Protein AF-A0A5E4NKH9-F1 (afdb_monomer_lite)

Foldseek 3Di:
DDPVQVAAFKFFFKKKKWKAWADKDFDFPPDDPDCWDRDPDFFWKKKWFKLLLQQALKDKWFFDADDPQFRPDGPDIGNPVLVLVVVVQCLQQWDDDQDPVGGDPDDPTHDNCVVVVHDDDRRIDIDHDWDDPDDPPDDPQDDPPPIDTDPSPVRMDMGGSVVRHRHTPDMDMDGAPTQGLYHHFAADDDDDFPDDPDDDGDDDDDDPDDDDFDWDWDADPRVRDTDTDRDDPDWDFRDPVVVCQQPPDNSSVVAFRYPVLFKDFFPDDPDDDNDGRMDIDIDMDFTARDGPPDDDPDGPHTTDIDITMDMDMDIDMDGDQADPDDPDPGGHHHNRGTMIGDPPSGNVVSVVVSVCSSVNVPVVVPDPDDDD

Secondary structure (DSSP, 8-state):
--SGGGSTT-EEEEEEEEEEEPPPEE------SS----------EEEEEESHHHHSSEEEEEEE---TTSTTS-SEEE--HHHHHHHHHHHHH-SSPPBTTB----TT----HHHHT------EEEEE---S-S-TTS-TTS-TTS-----GGGT-EEEEGGGGBTSEEEEEEEEEEEEE-SPPPPEE--S---S-TTS-----PPPSSPP-PPEEEEEETTTTEEEEEE-----EE--HHHHHHHS-TTGGGGS-S--TTTEEESS-------PPPPPEEEEE--EEPP-SS---SS---EE-EE--EEEEEEEEEE----B--SS-SS-BEEGGGSEEE-TT--HHHHHHHHHHTTT-GGGGGS------

Radius of gyration: 25.65 Å; chains: 1; bounding box: 59×58×82 Å

pLDDT: mean 73.42, std 15.86, range [26.22, 95.56]

Organism: NCBI:txid506608

Structure (mmCIF, N/CA/C/O backbone):
data_AF-A0A5E4NKH9-F1
#
_entry.id   AF-A0A5E4NKH9-F1
#
loop_
_atom_site.group_PDB
_atom_site.id
_atom_site.type_symbol
_atom_site.label_atom_id
_atom_site.label_alt_id
_atom_site.label_comp_id
_atom_site.label_asym_id
_atom_site.label_entity_id
_atom_site.label_seq_id
_atom_site.pdbx_PDB_ins_code
_atom_site.Cartn_x
_atom_site.Cartn_y
_atom_site.Cartn_z
_atom_site.occupancy
_atom_site.B_iso_or_equiv
_atom_site.auth_seq_id
_atom_site.auth_comp_id
_atom_site.auth_asym_id
_atom_site.auth_atom_id
_atom_site.pdbx_PDB_model_num
ATOM 1 N N . MET A 1 1 ? 19.192 -7.700 5.869 1.00 46.75 1 MET A N 1
ATOM 2 C CA . MET A 1 1 ? 19.844 -7.676 4.538 1.00 46.75 1 MET A CA 1
ATOM 3 C C . MET A 1 1 ? 18.786 -8.008 3.490 1.00 46.75 1 MET A C 1
ATOM 5 O O . MET A 1 1 ? 18.160 -9.052 3.603 1.00 46.75 1 MET A O 1
ATOM 9 N N . ASN A 1 2 ? 18.522 -7.108 2.539 1.00 66.00 2 ASN A N 1
ATOM 10 C CA . ASN A 1 2 ? 17.501 -7.283 1.498 1.00 66.00 2 ASN A CA 1
ATOM 11 C C . ASN A 1 2 ? 17.991 -8.269 0.422 1.00 66.00 2 ASN A C 1
ATOM 13 O O . ASN A 1 2 ? 18.781 -7.888 -0.442 1.00 66.00 2 ASN A O 1
ATOM 17 N N . ILE A 1 3 ? 17.527 -9.522 0.459 1.00 72.38 3 ILE A N 1
ATOM 18 C CA . ILE A 1 3 ? 17.915 -10.536 -0.536 1.00 72.38 3 ILE A CA 1
ATOM 19 C C . ILE A 1 3 ? 17.384 -10.217 -1.942 1.00 72.38 3 ILE A C 1
ATOM 21 O O . ILE A 1 3 ? 18.054 -10.497 -2.931 1.00 72.38 3 ILE A O 1
ATOM 25 N N . ILE A 1 4 ? 16.226 -9.557 -2.044 1.00 76.69 4 ILE A N 1
ATOM 26 C CA . ILE A 1 4 ? 15.584 -9.203 -3.319 1.00 76.69 4 ILE A CA 1
ATOM 27 C C . ILE A 1 4 ? 16.441 -8.203 -4.106 1.00 76.69 4 ILE A C 1
ATOM 29 O O . ILE A 1 4 ? 16.544 -8.308 -5.323 1.00 76.69 4 ILE A O 1
ATOM 33 N N . LYS A 1 5 ? 17.134 -7.281 -3.430 1.00 74.06 5 LYS A N 1
ATOM 34 C CA . LYS A 1 5 ? 18.061 -6.325 -4.060 1.00 74.06 5 LYS A CA 1
ATOM 35 C C . LYS A 1 5 ? 19.277 -6.994 -4.706 1.00 74.06 5 LYS A C 1
ATOM 37 O O . LYS A 1 5 ? 19.887 -6.406 -5.597 1.00 74.06 5 LYS A O 1
ATOM 42 N N . LEU A 1 6 ? 19.635 -8.201 -4.268 1.00 80.69 6 LEU A N 1
ATOM 43 C CA . LEU A 1 6 ? 20.750 -8.963 -4.836 1.00 80.69 6 LEU A CA 1
ATOM 44 C C . LEU A 1 6 ? 20.365 -9.663 -6.144 1.00 80.69 6 LEU A C 1
ATOM 46 O O . LEU A 1 6 ? 21.239 -9.981 -6.948 1.00 80.69 6 LEU A O 1
ATOM 50 N N . ILE A 1 7 ? 19.070 -9.893 -6.365 1.00 86.62 7 ILE A N 1
ATOM 51 C CA . ILE A 1 7 ? 18.546 -10.572 -7.548 1.00 86.62 7 ILE A CA 1
ATOM 52 C C . ILE A 1 7 ? 18.080 -9.500 -8.530 1.00 86.62 7 ILE A C 1
ATOM 54 O O . ILE A 1 7 ? 17.219 -8.689 -8.203 1.00 86.62 7 ILE A O 1
ATOM 58 N N . ARG A 1 8 ? 18.640 -9.460 -9.742 1.00 87.44 8 ARG A N 1
ATOM 59 C CA . ARG A 1 8 ? 18.190 -8.524 -10.788 1.00 87.44 8 ARG A CA 1
ATOM 60 C C . ARG A 1 8 ? 16.903 -9.014 -11.452 1.00 87.44 8 ARG A C 1
ATOM 62 O O . ARG A 1 8 ? 16.700 -10.213 -11.604 1.00 87.44 8 ARG A O 1
ATOM 69 N N . GLY A 1 9 ? 16.068 -8.071 -11.882 1.00 87.50 9 GLY A N 1
ATOM 70 C CA . GLY A 1 9 ? 14.860 -8.355 -12.657 1.00 87.50 9 GLY A CA 1
ATOM 71 C C . GLY A 1 9 ? 13.724 -9.015 -11.879 1.00 87.50 9 GLY A C 1
ATOM 72 O O . GLY A 1 9 ? 12.888 -9.661 -12.501 1.00 87.50 9 GLY A O 1
ATOM 73 N N . VAL A 1 10 ? 13.668 -8.852 -10.554 1.00 90.88 10 VAL A N 1
ATOM 74 C CA . VAL A 1 10 ? 12.543 -9.342 -9.748 1.00 90.88 10 VAL A CA 1
ATOM 75 C C . VAL A 1 10 ? 11.318 -8.474 -10.014 1.00 90.88 10 VAL A C 1
ATOM 77 O O . VAL A 1 10 ? 11.377 -7.242 -9.919 1.00 90.88 10 VAL A O 1
ATOM 80 N N . ARG A 1 11 ? 10.198 -9.120 -10.336 1.00 89.44 11 ARG A N 1
ATOM 81 C CA . ARG A 1 11 ? 8.929 -8.481 -10.694 1.00 89.44 11 ARG A CA 1
ATOM 82 C C . ARG A 1 11 ? 7.783 -9.100 -9.909 1.00 89.44 11 ARG A C 1
ATOM 84 O O . ARG A 1 11 ? 7.672 -10.320 -9.849 1.00 89.44 11 ARG A O 1
ATOM 91 N N . VAL A 1 12 ? 6.919 -8.266 -9.345 1.00 90.75 12 VAL A N 1
ATOM 92 C CA . VAL A 1 12 ? 5.630 -8.676 -8.785 1.00 90.75 12 VAL A CA 1
ATOM 93 C C . VAL A 1 12 ? 4.673 -8.965 -9.931 1.00 90.75 12 VAL A C 1
ATOM 95 O O . VAL A 1 12 ? 4.481 -8.117 -10.799 1.00 90.75 12 VAL A O 1
ATOM 98 N N . ILE A 1 13 ? 4.071 -10.150 -9.914 1.00 91.00 13 ILE A N 1
ATOM 99 C CA . ILE A 1 13 ? 2.974 -10.526 -10.810 1.00 91.00 13 ILE A CA 1
ATOM 100 C C . ILE A 1 13 ? 1.650 -10.128 -10.158 1.00 91.00 13 ILE A C 1
ATOM 102 O O . ILE A 1 13 ? 0.854 -9.395 -10.739 1.00 91.00 13 ILE A O 1
ATOM 106 N N . SER A 1 14 ? 1.443 -10.564 -8.915 1.00 91.50 14 SER A N 1
ATOM 107 C CA . SER A 1 14 ? 0.203 -10.319 -8.183 1.00 91.50 14 SER A CA 1
ATOM 108 C C . SER A 1 14 ? 0.436 -10.189 -6.684 1.00 91.50 14 SER A C 1
ATOM 110 O O . SER A 1 14 ? 1.306 -10.858 -6.120 1.00 91.50 14 SER A O 1
ATOM 112 N N . VAL A 1 15 ? -0.400 -9.385 -6.036 1.00 91.62 15 VAL A N 1
ATOM 113 C CA . VAL A 1 15 ? -0.491 -9.247 -4.582 1.00 91.62 15 VAL A CA 1
ATOM 114 C C . VAL A 1 15 ? -1.914 -9.560 -4.153 1.00 91.62 15 VAL A C 1
ATOM 116 O O . VAL A 1 15 ? -2.864 -9.065 -4.759 1.00 91.62 15 VAL A O 1
ATOM 119 N N . LYS A 1 16 ? -2.060 -10.345 -3.088 1.00 94.62 16 LYS A N 1
ATOM 120 C CA . LYS A 1 16 ? -3.336 -10.615 -2.433 1.00 94.62 16 LYS A CA 1
ATOM 121 C C . LYS A 1 16 ? -3.238 -10.298 -0.950 1.00 94.62 16 LYS A C 1
ATOM 123 O O . LYS A 1 16 ? -2.213 -10.554 -0.320 1.00 94.62 16 LYS A O 1
ATOM 128 N N . ALA A 1 17 ? -4.305 -9.749 -0.394 1.00 94.25 17 ALA A N 1
ATOM 129 C CA . ALA A 1 17 ? -4.460 -9.549 1.034 1.00 94.25 17 ALA A CA 1
ATOM 130 C C . ALA A 1 17 ? -5.864 -9.969 1.464 1.00 94.25 17 ALA A C 1
ATOM 132 O O . ALA A 1 17 ? -6.845 -9.690 0.782 1.00 94.25 17 ALA A O 1
ATOM 133 N N . LYS A 1 18 ? -5.957 -10.635 2.606 1.00 95.56 18 LYS A N 1
ATOM 134 C CA . LYS A 1 18 ? -7.206 -11.084 3.208 1.00 95.56 18 LYS A CA 1
ATOM 135 C C . LYS A 1 18 ? -7.232 -10.611 4.649 1.00 95.56 18 LYS A C 1
ATOM 137 O O . LYS A 1 18 ? -6.311 -10.908 5.407 1.00 95.56 18 LYS A O 1
ATOM 142 N N . VAL A 1 19 ? -8.269 -9.864 5.011 1.00 94.69 19 VAL A N 1
ATOM 143 C CA . VAL A 1 19 ? -8.406 -9.273 6.345 1.00 94.69 19 VAL A CA 1
ATOM 144 C C . VAL A 1 19 ? -9.576 -9.932 7.061 1.00 94.69 19 VAL A C 1
ATOM 146 O O . VAL A 1 19 ? -10.716 -9.883 6.591 1.00 94.69 19 VAL A O 1
ATOM 149 N N . CYS A 1 20 ? -9.302 -10.515 8.221 1.00 94.75 20 CYS A N 1
ATOM 150 C CA . CYS A 1 20 ? -10.307 -11.049 9.129 1.00 94.75 20 CYS A CA 1
ATOM 151 C C . CYS A 1 20 ? -10.368 -10.195 10.397 1.00 94.75 20 CYS A C 1
ATOM 153 O O . CYS A 1 20 ? -9.340 -9.823 10.966 1.00 94.75 20 CYS A O 1
ATOM 155 N N . MET A 1 21 ? -11.578 -9.888 10.853 1.00 94.12 21 MET A N 1
ATOM 156 C CA . MET A 1 21 ? -11.786 -9.048 12.029 1.00 94.12 21 MET A CA 1
ATOM 157 C C . MET A 1 21 ? -11.928 -9.901 13.284 1.00 94.12 21 MET A C 1
ATOM 159 O O . MET A 1 21 ? -12.682 -10.876 13.315 1.00 94.12 21 MET A O 1
ATOM 163 N N . ARG A 1 22 ? -11.223 -9.526 14.352 1.00 92.44 22 ARG A N 1
ATOM 164 C CA . ARG A 1 22 ? -11.470 -10.053 15.698 1.00 92.44 22 ARG A CA 1
ATOM 165 C C . ARG A 1 22 ? -12.371 -9.103 16.476 1.00 92.44 22 ARG A C 1
ATOM 167 O O . ARG A 1 22 ? -12.694 -8.011 16.025 1.00 92.44 22 ARG A O 1
ATOM 174 N N . ASN A 1 23 ? -12.823 -9.548 17.645 1.00 90.31 23 ASN A N 1
ATOM 175 C CA . ASN A 1 23 ? -13.762 -8.777 18.450 1.00 90.31 23 ASN A CA 1
ATOM 176 C C . ASN A 1 23 ? -13.147 -7.422 18.869 1.00 90.31 23 ASN A C 1
ATOM 178 O O . ASN A 1 23 ? -12.124 -7.429 19.560 1.00 90.31 23 ASN A O 1
ATOM 182 N N . PRO A 1 24 ? -13.760 -6.277 18.515 1.00 89.75 24 PRO A N 1
ATOM 183 C CA . PRO A 1 24 ? -13.316 -4.979 18.995 1.00 89.75 24 PRO A CA 1
ATOM 184 C C . PRO A 1 24 ? -13.610 -4.849 20.492 1.00 89.75 24 PRO A C 1
ATOM 186 O O . PRO A 1 24 ? -14.742 -5.057 20.947 1.00 89.75 24 PRO A O 1
ATOM 189 N N . ARG A 1 25 ? -12.582 -4.497 21.256 1.00 85.19 25 ARG A N 1
ATOM 190 C CA . ARG A 1 25 ? -12.600 -4.303 22.704 1.00 85.19 25 ARG A CA 1
ATOM 191 C C . ARG A 1 25 ? -12.768 -2.821 23.007 1.00 85.19 25 ARG A C 1
ATOM 193 O O . ARG A 1 25 ? -12.117 -1.994 22.382 1.00 85.19 25 ARG A O 1
ATOM 200 N N . THR A 1 26 ? -13.631 -2.500 23.958 1.00 81.19 26 THR A N 1
ATOM 201 C CA . THR A 1 26 ? -13.795 -1.148 24.503 1.00 81.19 26 THR A CA 1
ATOM 202 C C . THR A 1 26 ? -13.263 -1.133 25.925 1.00 81.19 26 THR A C 1
ATOM 204 O O . THR A 1 26 ? -13.554 -2.070 26.677 1.00 81.19 26 THR A O 1
ATOM 207 N N . ALA A 1 27 ? -12.488 -0.117 26.302 1.00 72.75 27 ALA A N 1
ATOM 208 C CA . ALA A 1 27 ? -12.029 -0.014 27.682 1.00 72.75 27 ALA A CA 1
ATOM 209 C C . ALA A 1 27 ? -13.205 0.282 28.617 1.00 72.75 27 ALA A C 1
ATOM 211 O O . ALA A 1 27 ? -14.162 0.976 28.267 1.00 72.75 27 ALA A O 1
ATOM 212 N N . PHE A 1 28 ? -13.119 -0.277 29.819 1.00 67.19 28 PHE A N 1
ATOM 213 C CA . PHE A 1 28 ? -14.079 -0.048 30.882 1.00 67.19 28 PHE A CA 1
ATOM 214 C C . PHE A 1 28 ? -13.442 0.887 31.910 1.00 67.19 28 PHE A C 1
ATOM 216 O O . PHE A 1 28 ? -12.466 0.524 32.563 1.00 67.19 28 PHE A O 1
ATOM 223 N N . GLU A 1 29 ? -13.986 2.093 32.043 1.00 61.75 29 GLU A N 1
ATOM 224 C CA . GLU A 1 29 ? -13.498 3.097 32.989 1.00 61.75 29 GLU A CA 1
ATOM 225 C C . GLU A 1 29 ? -13.843 2.680 34.430 1.00 61.75 29 GLU A C 1
ATOM 227 O O . GLU A 1 29 ? -14.958 2.899 34.901 1.00 61.75 29 GLU A O 1
ATOM 232 N N . THR A 1 30 ? -12.907 2.051 35.151 1.00 56.91 30 THR A N 1
ATOM 233 C CA . THR A 1 30 ? -13.100 1.691 36.573 1.00 56.91 30 THR A CA 1
ATOM 234 C C . THR A 1 30 ? -12.655 2.777 37.548 1.00 56.91 30 THR A C 1
ATOM 236 O O . THR A 1 30 ? -12.915 2.644 38.741 1.00 56.91 30 THR A O 1
ATOM 239 N N . ASN A 1 31 ? -11.941 3.811 37.088 1.00 51.88 31 ASN A N 1
ATOM 240 C CA . ASN A 1 31 ? -11.208 4.727 37.969 1.00 51.88 31 ASN A CA 1
ATOM 241 C C . ASN A 1 31 ? -11.534 6.210 37.742 1.00 51.88 31 ASN A C 1
ATOM 243 O O . ASN A 1 31 ? -10.655 7.068 37.798 1.00 51.88 31 ASN A O 1
ATOM 247 N N . ALA A 1 32 ? -12.805 6.527 37.501 1.00 52.12 32 ALA A N 1
ATOM 248 C CA . ALA A 1 32 ? -13.283 7.894 37.636 1.00 52.12 32 ALA A CA 1
ATOM 249 C C . ALA A 1 32 ? -13.772 8.092 39.081 1.00 52.12 32 ALA A C 1
ATOM 251 O O . ALA A 1 32 ? -14.759 7.496 39.506 1.00 52.12 32 ALA A O 1
ATOM 252 N N . SER A 1 33 ? -13.082 8.941 39.850 1.00 54.31 33 SER A N 1
ATOM 253 C CA . SER A 1 33 ? -13.501 9.378 41.196 1.00 54.31 33 SER A CA 1
ATOM 254 C C . SER A 1 33 ? -14.860 10.101 41.204 1.00 54.31 33 SER A C 1
ATOM 256 O O . SER A 1 33 ? -15.436 10.350 42.261 1.00 54.31 33 SER A O 1
ATOM 258 N N . THR A 1 34 ? -15.396 10.395 40.021 1.00 52.81 34 THR A N 1
ATOM 259 C CA . THR A 1 34 ? -16.768 10.805 39.745 1.00 52.81 34 THR A CA 1
ATOM 260 C C . THR A 1 34 ? -17.398 9.766 38.818 1.00 52.81 34 THR A C 1
ATOM 262 O O . THR A 1 34 ? -16.881 9.489 37.742 1.00 52.81 34 THR A O 1
ATOM 265 N N . SER A 1 35 ? -18.501 9.147 39.239 1.00 47.22 35 SER A N 1
ATOM 266 C CA . SER A 1 35 ? -19.178 8.067 38.515 1.00 47.22 35 SER A CA 1
ATOM 267 C C . SER A 1 35 ? -19.704 8.515 37.141 1.00 47.22 35 SER A C 1
ATOM 269 O O . SER A 1 35 ? -20.872 8.877 37.002 1.00 47.22 35 SER A O 1
ATOM 271 N N . ASN A 1 36 ? -18.865 8.475 36.112 1.00 50.91 36 ASN A N 1
ATOM 272 C CA . ASN A 1 36 ? -19.315 8.510 34.727 1.00 50.91 36 ASN A CA 1
ATOM 273 C C . ASN A 1 36 ? -19.575 7.064 34.293 1.00 50.91 36 ASN A C 1
ATOM 275 O O . ASN A 1 36 ? -18.788 6.171 34.595 1.00 50.91 36 ASN A O 1
ATOM 279 N N . LEU A 1 37 ? -20.737 6.820 33.686 1.00 54.47 37 LEU A N 1
ATOM 280 C CA . LEU A 1 37 ? -21.319 5.488 33.524 1.00 54.47 37 LEU A CA 1
ATOM 281 C C . LEU A 1 37 ? -20.345 4.440 32.958 1.00 54.47 37 LEU A C 1
ATOM 283 O O . LEU A 1 37 ? -19.830 4.560 31.848 1.00 54.47 37 LEU A O 1
ATOM 287 N N . ALA A 1 38 ? -20.243 3.334 33.688 1.00 52.59 38 ALA A N 1
ATOM 288 C CA . ALA A 1 38 ? -19.789 2.039 33.210 1.00 52.59 38 ALA A CA 1
ATOM 289 C C . ALA A 1 38 ? -20.735 1.526 32.107 1.00 52.59 38 ALA A C 1
ATOM 291 O O . ALA A 1 38 ? -21.800 0.982 32.403 1.00 52.59 38 ALA A O 1
ATOM 292 N N . THR A 1 39 ? -20.391 1.707 30.829 1.00 54.56 39 THR A N 1
ATOM 293 C CA . THR A 1 39 ? -21.230 1.215 29.723 1.00 54.56 39 THR A CA 1
ATOM 294 C C . THR A 1 39 ? -20.680 -0.090 29.153 1.00 54.56 39 THR A C 1
ATOM 296 O O . THR A 1 39 ? -19.620 -0.140 28.544 1.00 54.56 39 THR A O 1
ATOM 299 N N . LEU A 1 40 ? -21.412 -1.180 29.408 1.00 61.00 40 LEU A N 1
ATOM 300 C CA . LEU A 1 40 ? -21.041 -2.554 29.039 1.00 61.00 40 LEU A CA 1
ATOM 301 C C . LEU A 1 40 ? -21.378 -2.917 27.584 1.00 61.00 40 LEU A C 1
ATOM 303 O O . LEU A 1 40 ? -20.886 -3.925 27.084 1.00 61.00 40 LEU A O 1
ATOM 307 N N . ASN A 1 41 ? -22.231 -2.139 26.910 1.00 66.62 41 ASN A N 1
ATOM 308 C CA . ASN A 1 41 ? -22.747 -2.499 25.593 1.00 66.62 41 ASN A CA 1
ATOM 309 C C . ASN A 1 41 ? -22.910 -1.262 24.702 1.00 66.62 41 ASN A C 1
ATOM 311 O O . ASN A 1 41 ? -23.912 -0.552 24.776 1.00 66.62 41 ASN A O 1
ATOM 315 N N . GLN A 1 42 ? -21.896 -0.986 23.886 1.00 74.62 42 GLN A N 1
ATOM 316 C CA . GLN A 1 42 ? -21.925 0.071 22.878 1.00 74.62 42 GLN A CA 1
ATOM 317 C C . GLN A 1 42 ? -21.935 -0.553 21.482 1.00 74.62 42 GLN A C 1
ATOM 319 O O . GLN A 1 42 ? -21.245 -1.544 21.226 1.00 74.62 42 GLN A O 1
ATOM 324 N N . ASN A 1 43 ? -22.693 0.058 20.569 1.00 82.88 43 ASN A N 1
ATOM 325 C CA . ASN A 1 43 ? -22.661 -0.317 19.160 1.00 82.88 43 ASN A CA 1
ATOM 326 C C . ASN A 1 43 ? -21.287 0.026 18.583 1.00 82.88 43 ASN A C 1
ATOM 328 O O . ASN A 1 43 ? -20.842 1.173 18.642 1.00 82.88 43 ASN A O 1
ATOM 332 N N . LYS A 1 44 ? -20.633 -0.980 18.009 1.00 88.81 44 LYS A N 1
ATOM 333 C CA . LYS A 1 44 ? -19.313 -0.868 17.390 1.00 88.81 44 LYS A CA 1
ATOM 334 C C . LYS A 1 44 ? -19.490 -1.067 15.896 1.00 88.81 44 LYS A C 1
ATOM 336 O O . LYS A 1 44 ? -20.199 -1.973 15.473 1.00 88.81 44 LYS A O 1
ATOM 341 N N . PHE A 1 45 ? -18.849 -0.228 15.097 1.00 91.81 45 PHE A N 1
ATOM 342 C CA . PHE A 1 45 ? -18.980 -0.295 13.647 1.00 91.81 45 PHE A CA 1
ATOM 343 C C . PHE A 1 45 ? -17.616 -0.459 13.000 1.00 91.81 45 PHE A C 1
ATOM 345 O O . PHE A 1 45 ? -16.697 0.303 13.297 1.00 91.81 45 PHE A O 1
ATOM 352 N N . ALA A 1 46 ? -17.504 -1.431 12.104 1.00 93.06 46 ALA A N 1
ATOM 353 C CA . ALA A 1 46 ? -16.359 -1.566 11.222 1.00 93.06 46 ALA A CA 1
ATOM 354 C C . ALA A 1 46 ? -16.495 -0.587 10.047 1.00 93.06 46 ALA A C 1
ATOM 356 O O . ALA A 1 46 ? -17.600 -0.320 9.566 1.00 93.06 46 ALA A O 1
ATOM 357 N N . LEU A 1 47 ? -15.363 -0.054 9.599 1.00 92.81 47 LEU A N 1
ATOM 358 C CA . LEU A 1 47 ? -15.235 0.827 8.446 1.00 92.81 47 LEU A CA 1
ATOM 359 C C . LEU A 1 47 ? -14.321 0.165 7.421 1.00 92.81 47 LEU A C 1
ATOM 361 O O . LEU A 1 47 ? -13.211 -0.253 7.755 1.00 92.81 47 LEU A O 1
ATOM 365 N N . LEU A 1 48 ? -14.793 0.090 6.180 1.00 92.50 48 LEU A N 1
ATOM 366 C CA . LEU A 1 48 ? -14.091 -0.536 5.064 1.00 92.50 48 LEU A CA 1
ATOM 367 C C . LEU A 1 48 ? -14.046 0.427 3.893 1.00 92.50 48 LEU A C 1
ATOM 369 O O . LEU A 1 48 ? -15.075 0.971 3.504 1.00 92.50 48 LEU A O 1
ATOM 373 N N . GLY A 1 49 ? -12.869 0.625 3.319 1.00 90.00 49 GLY A N 1
ATOM 374 C CA . GLY A 1 49 ? -12.692 1.493 2.166 1.00 90.00 49 GLY A CA 1
ATOM 375 C C . GLY A 1 49 ? -11.707 0.898 1.175 1.00 90.00 49 GLY A C 1
ATOM 376 O O . GLY A 1 49 ? -10.596 0.522 1.545 1.00 90.00 49 GLY A O 1
ATOM 377 N N . TYR A 1 50 ? -12.103 0.863 -0.092 1.00 88.38 50 TYR A N 1
ATOM 378 C CA . TYR A 1 50 ? -11.223 0.530 -1.208 1.00 88.38 50 TYR A CA 1
ATOM 379 C C . TYR A 1 50 ? -10.931 1.798 -1.997 1.00 88.38 50 TYR A C 1
ATOM 381 O O . TYR A 1 50 ? -11.820 2.627 -2.179 1.00 88.38 50 TYR A O 1
ATOM 389 N N . SER A 1 51 ? -9.698 1.948 -2.481 1.00 84.12 51 SER A N 1
ATOM 390 C CA . SER A 1 51 ? -9.291 3.080 -3.317 1.00 84.12 51 SER A CA 1
ATOM 391 C C . SER A 1 51 ? -9.495 4.447 -2.642 1.00 84.12 51 SER A C 1
ATOM 393 O O . SER A 1 51 ? -9.626 5.470 -3.313 1.00 84.12 51 SER A O 1
ATOM 395 N N . VAL A 1 52 ? -9.542 4.506 -1.304 1.00 83.81 52 VAL A N 1
ATOM 396 C CA . VAL A 1 52 ? -9.858 5.756 -0.593 1.00 83.81 52 VAL A CA 1
ATOM 397 C C . VAL A 1 52 ? -8.798 6.809 -0.887 1.00 83.81 52 VAL A C 1
ATOM 399 O O . VAL A 1 52 ? -9.143 7.937 -1.203 1.00 83.81 52 VAL A O 1
ATOM 402 N N . LEU A 1 53 ? -7.515 6.455 -0.867 1.00 80.12 53 LEU A N 1
ATOM 403 C CA . LEU A 1 53 ? -6.430 7.417 -1.107 1.00 80.12 53 LEU A CA 1
ATOM 404 C C . LEU A 1 53 ? -6.385 7.853 -2.571 1.00 80.12 53 LEU A C 1
ATOM 406 O O . LEU A 1 53 ? -6.094 9.005 -2.863 1.00 80.12 53 LEU A O 1
ATOM 410 N N . ASN A 1 54 ? -6.726 6.940 -3.480 1.00 77.88 54 ASN A N 1
ATOM 411 C CA . ASN A 1 54 ? -6.736 7.211 -4.910 1.00 77.88 54 ASN A CA 1
ATOM 412 C C . ASN A 1 54 ? -7.965 8.034 -5.335 1.00 77.88 54 ASN A C 1
ATOM 414 O O . ASN A 1 54 ? -7.897 8.746 -6.324 1.00 77.88 54 ASN A O 1
ATOM 418 N N . SER A 1 55 ? -9.092 7.920 -4.626 1.00 77.12 55 SER A N 1
ATOM 419 C CA . SER A 1 55 ? -10.372 8.543 -5.011 1.00 77.12 55 SER A CA 1
ATOM 420 C C . SER A 1 55 ? -10.714 9.789 -4.193 1.00 77.12 55 SER A C 1
ATOM 422 O O . SER A 1 55 ? -11.650 10.517 -4.521 1.00 77.12 55 SER A O 1
ATOM 424 N N . THR A 1 56 ? -9.978 10.039 -3.112 1.00 77.31 56 THR A N 1
ATOM 425 C CA . THR A 1 56 ? -10.197 11.172 -2.208 1.00 77.31 56 THR A CA 1
ATOM 426 C C . THR A 1 56 ? -8.924 12.006 -2.065 1.00 77.31 56 THR A C 1
ATOM 428 O O . THR A 1 56 ? -7.911 11.736 -2.699 1.00 77.31 56 THR A O 1
ATOM 431 N N . ARG A 1 57 ? -8.979 13.049 -1.232 1.00 74.69 57 ARG A N 1
ATOM 432 C CA . ARG A 1 57 ? -7.811 13.863 -0.849 1.00 74.69 57 ARG A CA 1
ATOM 433 C C . ARG A 1 57 ? -7.243 13.439 0.508 1.00 74.69 57 ARG A C 1
ATOM 435 O O . ARG A 1 57 ? -6.739 14.269 1.265 1.00 74.69 57 ARG A O 1
ATOM 442 N N . CYS A 1 58 ? -7.444 12.176 0.873 1.00 78.62 58 CYS A N 1
ATOM 443 C CA . CYS A 1 58 ? -6.914 11.639 2.111 1.00 78.62 58 CYS A CA 1
ATOM 444 C C . CYS A 1 58 ? -5.458 11.219 1.944 1.00 78.62 58 CYS A C 1
ATOM 446 O O . CYS A 1 58 ? -5.070 10.639 0.933 1.00 78.62 58 CYS A O 1
ATOM 448 N N . THR A 1 59 ? -4.681 11.410 2.999 1.00 80.81 59 THR A N 1
ATOM 449 C CA . THR A 1 59 ? -3.308 10.928 3.115 1.00 80.81 59 THR A CA 1
ATOM 450 C C . THR A 1 59 ? -3.197 9.985 4.306 1.00 80.81 59 THR A C 1
ATOM 452 O O . THR A 1 59 ? -3.988 10.026 5.252 1.00 80.81 59 THR A O 1
ATOM 455 N N . ASN A 1 60 ? -2.208 9.098 4.259 1.00 84.31 60 ASN A N 1
ATOM 456 C CA . ASN A 1 60 ? -1.831 8.330 5.435 1.00 84.31 60 ASN A CA 1
ATOM 457 C C . ASN A 1 60 ? -1.008 9.221 6.365 1.00 84.31 60 ASN A C 1
ATOM 459 O O . ASN A 1 60 ? -0.037 9.835 5.925 1.00 84.31 60 ASN A O 1
ATOM 463 N N . CYS A 1 61 ? -1.376 9.252 7.640 1.00 85.12 61 CYS A N 1
ATOM 464 C CA . CYS A 1 61 ? -0.670 9.995 8.672 1.00 85.12 61 CYS A CA 1
ATOM 465 C C . CYS A 1 61 ? -0.581 9.169 9.957 1.00 85.12 61 CYS A C 1
ATOM 467 O O . CYS A 1 61 ? -1.374 8.255 10.194 1.00 85.12 61 CYS A O 1
ATOM 469 N N . THR A 1 62 ? 0.380 9.515 10.804 1.00 87.62 62 THR A N 1
ATOM 470 C CA . THR A 1 62 ? 0.522 8.949 12.146 1.00 87.62 62 THR A CA 1
ATOM 471 C C . THR A 1 62 ? -0.109 9.902 13.146 1.00 87.62 62 THR A C 1
ATOM 473 O O . THR A 1 62 ? 0.206 11.092 13.145 1.00 87.62 62 THR A O 1
ATOM 476 N N . TYR A 1 63 ? -0.992 9.390 13.998 1.00 86.31 63 TYR A N 1
ATOM 477 C CA . TYR A 1 63 ? -1.594 10.179 15.068 1.00 86.31 63 TYR A CA 1
ATOM 478 C C . TYR A 1 63 ? -0.803 10.049 16.361 1.00 86.31 63 TYR A C 1
ATOM 480 O O . TYR A 1 63 ? -0.401 8.954 16.754 1.00 86.31 63 TYR A O 1
ATOM 488 N N . GLU A 1 64 ? -0.628 11.179 17.034 1.00 84.19 64 GLU A N 1
ATOM 489 C CA . GLU A 1 64 ? -0.143 11.231 18.404 1.00 84.19 64 GLU A CA 1
ATOM 490 C C . GLU A 1 64 ? -1.345 11.403 19.340 1.00 84.19 64 GLU A C 1
ATOM 492 O O . GLU A 1 64 ? -2.280 12.163 19.067 1.00 84.19 64 GLU A O 1
ATOM 497 N N . PHE A 1 65 ? -1.331 10.658 20.442 1.00 81.69 65 PHE A N 1
ATOM 498 C CA . PHE A 1 65 ? -2.357 10.699 21.477 1.00 81.69 65 PHE A CA 1
ATOM 499 C C . PHE A 1 65 ? -1.672 11.122 22.776 1.00 81.69 65 PHE A C 1
ATOM 501 O O . PHE A 1 65 ? -0.808 10.412 23.283 1.00 81.69 65 PHE A O 1
ATOM 508 N N . GLY A 1 66 ? -2.003 12.307 23.291 1.00 66.88 66 GLY A N 1
ATOM 509 C CA . GLY A 1 66 ? -1.333 12.876 24.470 1.00 66.88 66 GLY A CA 1
ATOM 510 C C . GLY A 1 66 ? -2.274 13.381 25.558 1.00 66.88 66 GLY A C 1
ATOM 511 O O . GLY A 1 66 ? -1.813 13.958 26.539 1.00 66.88 66 GLY A O 1
ATOM 512 N N . ASN A 1 67 ? -3.588 13.201 25.402 1.00 70.50 67 ASN A N 1
ATOM 513 C CA . ASN A 1 67 ? -4.569 13.667 26.37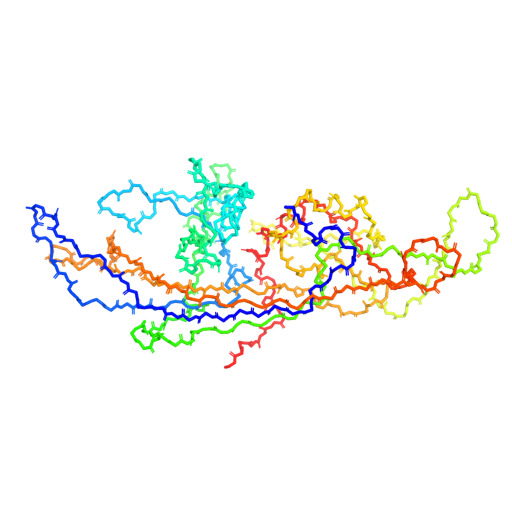5 1.00 70.50 67 ASN A CA 1
ATOM 514 C C . ASN A 1 67 ? -5.120 12.498 27.201 1.00 70.50 67 ASN A C 1
ATOM 516 O O . ASN A 1 67 ? -5.986 11.768 26.734 1.00 70.50 67 ASN A O 1
ATOM 520 N N . ALA A 1 68 ? -4.681 12.379 28.458 1.00 67.31 68 ALA A N 1
ATOM 521 C CA . ALA A 1 68 ? -5.141 11.337 29.382 1.00 67.31 68 ALA A CA 1
ATOM 522 C C . ALA A 1 68 ? -6.655 11.384 29.678 1.00 67.31 68 ALA A C 1
ATOM 524 O O . ALA A 1 68 ? -7.229 10.378 30.070 1.00 67.31 68 ALA A O 1
ATOM 525 N N . THR A 1 69 ? -7.312 12.535 29.487 1.00 67.50 69 THR A N 1
ATOM 526 C CA . THR A 1 69 ? -8.770 12.677 29.681 1.00 67.50 69 THR A CA 1
ATOM 527 C C . THR A 1 69 ? -9.584 12.437 28.409 1.00 67.50 69 THR A C 1
ATOM 529 O O . THR A 1 69 ? -10.795 12.253 28.490 1.00 67.50 69 THR A O 1
ATOM 532 N N . LYS A 1 70 ? -8.938 12.451 27.234 1.00 71.81 70 LYS A N 1
ATOM 533 C CA . LYS A 1 70 ? -9.551 12.175 25.923 1.00 71.81 70 LYS A CA 1
ATOM 534 C C . LYS A 1 70 ? -8.603 11.323 25.067 1.00 71.81 70 LYS A C 1
ATOM 536 O O . LYS A 1 70 ? -8.118 11.806 24.043 1.00 71.81 70 LYS A O 1
ATOM 541 N N . PRO A 1 71 ? -8.315 10.085 25.495 1.00 70.69 71 PRO A N 1
ATOM 542 C CA . PRO A 1 71 ? -7.266 9.247 24.907 1.00 70.69 71 PRO A CA 1
ATOM 543 C C . PRO A 1 71 ? -7.460 8.960 23.412 1.00 70.69 71 PRO A C 1
ATOM 545 O O . PRO A 1 71 ? -6.477 8.905 22.682 1.00 70.69 71 PRO A O 1
ATOM 548 N N . MET A 1 72 ? -8.704 8.882 22.927 1.00 80.31 72 MET A N 1
ATOM 549 C CA . MET A 1 72 ? -9.015 8.624 21.510 1.00 80.31 72 MET A CA 1
ATOM 550 C C . MET A 1 72 ? -9.133 9.877 20.632 1.00 80.31 72 MET A C 1
ATOM 552 O O . MET A 1 72 ? -9.492 9.771 19.458 1.00 80.31 72 MET A O 1
ATOM 556 N N . VAL A 1 73 ? -8.852 11.068 21.170 1.00 83.31 73 VAL A N 1
ATOM 557 C CA . VAL A 1 73 ? -8.779 12.300 20.374 1.00 83.31 73 VAL A CA 1
ATOM 558 C C . VAL A 1 73 ? -7.306 12.596 20.081 1.00 83.31 73 VAL A C 1
ATOM 560 O O . VAL A 1 73 ? -6.559 12.895 21.018 1.00 83.31 73 VAL A O 1
ATOM 563 N N . PRO A 1 74 ? -6.863 12.527 18.812 1.00 85.19 74 PRO A N 1
ATOM 564 C CA . PRO A 1 74 ? -5.475 12.809 18.473 1.00 85.19 74 PRO A CA 1
ATOM 565 C C . PRO A 1 74 ? -5.142 14.276 18.773 1.00 85.19 74 PRO A C 1
ATOM 567 O O . PRO A 1 74 ? -5.946 15.171 18.506 1.00 85.19 74 PRO A O 1
ATOM 570 N N . ASN A 1 75 ? -3.963 14.530 19.345 1.00 86.12 75 ASN A N 1
ATOM 571 C CA . ASN A 1 75 ? -3.503 15.886 19.673 1.00 86.12 75 ASN A CA 1
ATOM 572 C C . ASN A 1 75 ? -2.601 16.481 18.586 1.00 86.12 75 ASN A C 1
ATOM 574 O O . ASN A 1 75 ? -2.495 17.702 18.478 1.00 86.12 75 ASN A O 1
ATOM 578 N N . ASN A 1 76 ? -1.956 15.625 17.800 1.00 85.25 76 ASN A N 1
ATOM 579 C CA . ASN A 1 76 ? -1.040 16.004 16.744 1.00 85.25 76 ASN A CA 1
ATOM 580 C C . ASN A 1 76 ? -1.035 14.934 15.643 1.00 85.25 76 ASN A C 1
ATOM 582 O O . ASN A 1 76 ? -1.440 13.785 15.852 1.00 85.25 76 ASN A O 1
ATOM 586 N N . VAL A 1 77 ? -0.593 15.331 14.454 1.00 84.62 77 VAL A N 1
ATOM 587 C CA . VAL A 1 77 ? -0.519 14.474 13.274 1.00 84.62 77 VAL A CA 1
ATOM 588 C C . VAL A 1 77 ? 0.851 14.623 12.622 1.00 84.62 77 VAL A C 1
ATOM 590 O O . VAL A 1 77 ? 1.315 15.732 12.370 1.00 84.62 77 VAL A O 1
ATOM 593 N N . SER A 1 78 ? 1.498 13.496 12.341 1.00 84.56 78 SER A N 1
ATOM 594 C CA . SER A 1 78 ? 2.770 13.438 11.625 1.00 84.56 78 SER A CA 1
ATOM 595 C C . SER A 1 78 ? 2.577 12.826 10.244 1.00 84.56 78 SER A C 1
ATOM 597 O O . SER A 1 78 ? 1.916 11.797 10.088 1.00 84.56 78 SER A O 1
ATOM 599 N N . THR A 1 79 ? 3.188 13.444 9.237 1.00 78.00 79 THR A N 1
ATOM 600 C CA . THR A 1 79 ? 3.209 12.952 7.853 1.00 78.00 79 THR A CA 1
ATOM 601 C C . THR A 1 79 ? 4.399 12.030 7.569 1.00 78.00 79 THR A C 1
ATOM 603 O O . THR A 1 79 ? 4.493 11.474 6.475 1.00 78.00 79 THR A O 1
ATOM 606 N N . ASP A 1 80 ? 5.296 11.809 8.539 1.00 75.56 80 ASP A N 1
ATOM 607 C CA . ASP A 1 80 ? 6.419 10.872 8.404 1.00 75.56 80 ASP A CA 1
ATOM 608 C C . ASP A 1 80 ? 5.965 9.417 8.610 1.00 75.56 80 ASP A C 1
ATOM 610 O O . ASP A 1 80 ? 6.230 8.770 9.623 1.00 75.56 80 ASP A O 1
ATOM 614 N N . VAL A 1 81 ? 5.240 8.888 7.627 1.00 77.06 81 VAL A N 1
ATOM 615 C CA . VAL A 1 81 ? 4.774 7.490 7.616 1.00 77.06 81 VAL A CA 1
ATOM 616 C C . VAL A 1 81 ? 5.922 6.516 7.331 1.00 77.06 81 VAL A C 1
ATOM 618 O O . VAL A 1 81 ? 5.906 5.353 7.737 1.00 77.06 81 VAL A O 1
ATOM 621 N N . PHE A 1 82 ? 6.958 6.987 6.645 1.00 75.94 82 PHE A N 1
ATOM 622 C CA . PHE A 1 82 ? 8.050 6.148 6.178 1.00 75.94 82 PHE A CA 1
ATOM 623 C C . PHE A 1 82 ? 8.887 5.576 7.330 1.00 75.94 82 PHE A C 1
ATOM 625 O O . PHE A 1 82 ? 9.222 4.386 7.332 1.00 75.94 82 PHE A O 1
ATOM 632 N N . SER A 1 83 ? 9.185 6.389 8.348 1.00 80.12 83 SER A N 1
ATOM 633 C CA . SER A 1 83 ? 9.873 5.905 9.549 1.00 80.12 83 SER A CA 1
ATOM 634 C C . SER A 1 83 ? 9.035 4.884 10.329 1.00 80.12 83 SER A C 1
ATOM 636 O O . SER A 1 83 ? 9.581 3.920 10.875 1.00 80.12 83 SER A O 1
ATOM 638 N N . VAL A 1 84 ? 7.708 5.033 10.322 1.00 81.75 84 VAL A N 1
ATOM 639 C CA . VAL A 1 84 ? 6.772 4.084 10.940 1.00 81.75 84 VAL A CA 1
ATOM 640 C C . VAL A 1 84 ? 6.765 2.751 10.199 1.00 81.75 84 VAL A C 1
ATOM 642 O O . VAL A 1 84 ? 6.847 1.710 10.848 1.00 81.75 84 VAL A O 1
ATOM 645 N N . PHE A 1 85 ? 6.764 2.745 8.863 1.00 80.25 85 PHE A N 1
ATOM 646 C CA . PHE A 1 85 ? 6.872 1.496 8.100 1.00 80.25 85 PHE A CA 1
ATOM 647 C C . PHE A 1 85 ? 8.173 0.748 8.382 1.00 80.25 85 PHE A C 1
ATOM 649 O O . PHE A 1 85 ? 8.149 -0.472 8.546 1.00 80.25 85 PHE A O 1
ATOM 656 N N . LYS A 1 86 ? 9.300 1.458 8.509 1.00 80.44 86 LYS A N 1
ATOM 657 C CA . LYS A 1 86 ? 10.576 0.842 8.908 1.00 80.44 86 LYS A CA 1
ATOM 658 C C . LYS A 1 86 ? 10.462 0.155 10.270 1.00 80.44 86 LYS A C 1
ATOM 660 O O . LYS A 1 86 ? 10.871 -0.995 10.403 1.00 80.44 86 LYS A O 1
ATOM 665 N N . LYS A 1 87 ? 9.847 0.816 11.256 1.00 81.88 87 LYS A N 1
ATOM 666 C CA . LYS A 1 87 ? 9.594 0.229 12.584 1.00 81.88 87 LYS A CA 1
ATOM 667 C C . LYS A 1 87 ? 8.639 -0.966 12.523 1.00 81.88 87 LYS A C 1
ATOM 669 O O . LYS A 1 87 ? 8.885 -1.955 13.204 1.00 81.88 87 LYS A O 1
ATOM 674 N N . ALA A 1 88 ? 7.594 -0.906 11.696 1.00 83.44 88 ALA A N 1
ATOM 675 C CA . ALA A 1 88 ? 6.637 -1.997 11.532 1.00 83.44 88 ALA A CA 1
ATOM 676 C C . ALA A 1 88 ? 7.295 -3.257 10.946 1.00 83.44 88 ALA A C 1
ATOM 678 O O . ALA A 1 88 ? 7.107 -4.341 11.485 1.00 83.44 88 ALA A O 1
ATOM 679 N N . ILE A 1 89 ? 8.127 -3.122 9.905 1.00 82.12 89 ILE A N 1
ATOM 680 C CA . ILE A 1 89 ? 8.886 -4.251 9.335 1.00 82.12 89 ILE A CA 1
ATOM 681 C C . ILE A 1 89 ? 9.833 -4.849 10.381 1.00 82.12 89 ILE A C 1
ATOM 683 O O . ILE A 1 89 ? 9.883 -6.069 10.543 1.00 82.12 89 ILE A O 1
ATOM 687 N N . SER A 1 90 ? 10.550 -3.997 11.116 1.00 80.75 90 SER A N 1
ATOM 688 C CA . SER A 1 90 ? 11.416 -4.430 12.214 1.00 80.75 90 SER A CA 1
ATOM 689 C C . SER A 1 90 ? 10.642 -5.188 13.298 1.00 80.75 90 SER A C 1
ATOM 691 O O . SER A 1 90 ? 11.113 -6.216 13.768 1.00 80.75 90 SER A O 1
ATOM 693 N N . ALA A 1 91 ? 9.430 -4.752 13.653 1.00 83.94 91 ALA A N 1
ATOM 694 C CA . ALA A 1 91 ? 8.574 -5.467 14.601 1.00 83.94 91 ALA A CA 1
ATOM 695 C C . ALA A 1 91 ? 8.051 -6.803 14.036 1.00 83.94 91 ALA A C 1
ATOM 697 O O . ALA A 1 91 ? 8.004 -7.801 14.750 1.00 83.94 91 ALA A O 1
ATOM 698 N N . MET A 1 92 ? 7.696 -6.855 12.747 1.00 85.12 92 MET A N 1
ATOM 699 C CA . MET A 1 92 ? 7.228 -8.083 12.091 1.00 85.12 92 MET A CA 1
ATOM 700 C C . MET A 1 92 ? 8.303 -9.177 12.079 1.00 85.12 92 MET A C 1
ATOM 702 O O . MET A 1 92 ? 7.995 -10.331 12.386 1.00 85.12 92 MET A O 1
ATOM 706 N N . TYR A 1 93 ? 9.544 -8.824 11.729 1.00 83.44 93 TYR A N 1
ATOM 707 C CA . TYR A 1 93 ? 10.608 -9.788 11.416 1.00 83.44 93 TYR A CA 1
ATOM 708 C C . TYR A 1 93 ? 11.786 -9.802 12.401 1.00 83.44 93 TYR A C 1
ATOM 710 O O . TYR A 1 93 ? 12.641 -10.679 12.294 1.00 83.44 93 TYR A O 1
ATOM 718 N N . GLY A 1 94 ? 11.825 -8.885 13.368 1.00 78.50 94 GLY A N 1
ATOM 719 C CA . GLY A 1 94 ? 12.944 -8.708 14.294 1.00 78.50 94 GLY A CA 1
ATOM 720 C C . GLY A 1 94 ? 14.068 -7.838 13.717 1.00 78.50 94 GLY A C 1
ATOM 721 O O . GLY A 1 94 ? 14.203 -7.678 12.503 1.00 78.50 94 GLY A O 1
ATOM 722 N N . VAL A 1 95 ? 14.878 -7.244 14.601 1.00 67.31 95 VAL A N 1
ATOM 723 C CA . VAL A 1 95 ? 15.915 -6.256 14.219 1.00 67.31 95 VAL A CA 1
ATOM 724 C C . VAL A 1 95 ? 17.335 -6.809 14.317 1.00 67.31 95 VAL A C 1
ATOM 726 O O . VAL A 1 95 ? 18.205 -6.422 13.536 1.00 67.31 95 VAL A O 1
ATOM 729 N N . HIS A 1 96 ? 17.579 -7.717 15.262 1.00 64.31 96 HIS A N 1
ATOM 730 C CA . HIS A 1 96 ? 18.917 -8.201 15.578 1.00 64.31 96 HIS A CA 1
ATOM 731 C C . HIS A 1 96 ? 19.060 -9.679 15.248 1.00 64.31 96 HIS A C 1
ATOM 733 O O . HIS A 1 96 ? 18.197 -10.489 15.572 1.00 64.31 96 HIS A O 1
ATOM 739 N N . ALA A 1 97 ? 20.171 -10.020 14.594 1.00 64.19 97 ALA A N 1
ATOM 740 C CA . ALA A 1 97 ? 20.556 -11.409 14.439 1.00 64.19 97 ALA A CA 1
ATOM 741 C C . ALA A 1 97 ? 20.836 -11.988 15.828 1.00 64.19 97 ALA A C 1
ATOM 743 O O . ALA A 1 97 ? 21.634 -11.428 16.586 1.00 64.19 97 ALA A O 1
ATOM 744 N N . ASP A 1 98 ? 20.187 -13.103 16.146 1.00 59.84 98 ASP A N 1
ATOM 745 C CA . ASP A 1 98 ? 20.536 -13.874 17.327 1.00 59.84 98 ASP A CA 1
ATOM 746 C C . ASP A 1 98 ? 21.991 -14.337 17.240 1.00 59.84 98 ASP A C 1
ATOM 748 O O . ASP A 1 98 ? 22.522 -14.647 16.166 1.00 59.84 98 ASP A O 1
ATOM 752 N N . ASN A 1 99 ? 22.643 -14.434 18.394 1.00 62.78 99 ASN A N 1
ATOM 753 C CA . ASN A 1 99 ? 23.853 -15.228 18.484 1.00 62.78 99 ASN A CA 1
ATOM 754 C C . ASN A 1 99 ? 23.428 -16.701 18.540 1.00 62.78 99 ASN A C 1
ATOM 756 O O . ASN A 1 99 ? 22.590 -17.068 19.359 1.00 62.78 99 ASN A O 1
ATOM 760 N N . PHE A 1 100 ? 24.048 -17.568 17.734 1.00 64.06 100 PHE A N 1
ATOM 761 C CA . PHE A 1 100 ? 23.789 -19.016 17.741 1.00 64.06 100 PHE A CA 1
ATOM 762 C C . PHE A 1 100 ? 23.824 -19.643 19.151 1.00 64.06 100 PHE A C 1
ATOM 764 O O . PHE A 1 100 ? 23.186 -20.660 19.399 1.00 64.06 100 PHE A O 1
ATOM 771 N N . SER A 1 101 ? 24.560 -19.033 20.086 1.00 71.31 101 SER A N 1
ATOM 772 C CA . SER A 1 101 ? 24.703 -19.521 21.462 1.00 71.31 101 SER A CA 1
ATOM 773 C C . SER A 1 101 ? 23.730 -18.893 22.470 1.00 71.31 101 SER A C 1
ATOM 775 O O . SER A 1 101 ? 23.603 -19.424 23.573 1.00 71.31 101 SER A O 1
ATOM 777 N N . LYS A 1 102 ? 23.102 -17.748 22.157 1.00 66.06 102 LYS A N 1
ATOM 778 C CA . LYS A 1 102 ? 22.219 -16.995 23.069 1.00 66.06 102 LYS A CA 1
ATOM 779 C C . LYS A 1 102 ? 21.210 -16.145 22.276 1.00 66.06 102 LYS A C 1
ATOM 781 O O . LYS A 1 102 ? 21.659 -15.311 21.486 1.00 66.06 102 LYS A O 1
ATOM 786 N N . PRO A 1 103 ? 19.894 -16.283 22.525 1.00 64.69 103 PRO A N 1
ATOM 787 C CA . PRO A 1 103 ? 18.901 -15.369 21.965 1.00 64.69 103 PRO A CA 1
ATOM 788 C C . PRO A 1 103 ? 19.186 -13.927 22.406 1.00 64.69 103 PRO A C 1
ATOM 790 O O . PRO A 1 103 ? 19.564 -13.700 23.561 1.00 64.69 103 PRO A O 1
ATOM 793 N N . ASN A 1 104 ? 19.034 -12.967 21.495 1.00 65.56 104 ASN A N 1
ATOM 794 C CA . ASN A 1 104 ? 19.256 -11.556 21.780 1.00 65.56 104 ASN A CA 1
ATOM 795 C C . ASN A 1 104 ? 17.987 -10.928 22.388 1.00 65.56 104 ASN A C 1
ATOM 797 O O . ASN A 1 104 ? 16.996 -10.719 21.693 1.00 65.56 104 ASN A O 1
ATOM 801 N N . PHE A 1 105 ? 18.049 -10.616 23.687 1.00 69.31 105 PHE A N 1
ATOM 802 C CA . PHE A 1 105 ? 17.015 -9.890 24.436 1.00 69.31 105 PHE A CA 1
ATOM 803 C C . PHE A 1 105 ? 17.493 -8.500 24.905 1.00 69.31 105 PHE A C 1
ATOM 805 O O . PHE A 1 105 ? 17.091 -8.035 25.969 1.00 69.31 105 PHE A O 1
ATOM 812 N N . GLU A 1 106 ? 18.405 -7.852 24.174 1.00 68.12 106 GLU A N 1
ATOM 813 C CA . GLU A 1 106 ? 18.879 -6.497 24.494 1.00 68.12 106 GLU A CA 1
ATOM 814 C C . GLU A 1 106 ? 17.737 -5.464 24.520 1.00 68.12 106 GLU A C 1
ATOM 816 O O . GLU A 1 106 ? 16.685 -5.648 23.901 1.00 68.12 106 GLU A O 1
ATOM 821 N N . ASP A 1 107 ? 17.945 -4.341 25.209 1.00 55.12 107 ASP A N 1
ATOM 822 C CA . ASP A 1 107 ? 17.008 -3.217 25.183 1.00 55.12 107 ASP A CA 1
ATOM 823 C C . ASP A 1 107 ? 16.804 -2.744 23.728 1.00 55.12 107 ASP A C 1
ATOM 825 O O . ASP A 1 107 ? 17.763 -2.401 23.035 1.00 55.12 107 ASP A O 1
ATOM 829 N N . ASN A 1 108 ? 15.546 -2.707 23.270 1.00 57.41 108 ASN A N 1
ATOM 830 C CA . ASN A 1 108 ? 15.107 -2.491 21.874 1.00 57.41 108 ASN A CA 1
ATOM 831 C C . ASN A 1 108 ? 15.184 -3.708 20.928 1.00 57.41 108 ASN A C 1
ATOM 833 O O . ASN A 1 108 ? 14.887 -3.569 19.738 1.00 57.41 108 ASN A O 1
ATOM 837 N N . SER A 1 109 ? 15.508 -4.906 21.422 1.00 61.72 109 SER A N 1
ATOM 838 C CA . SER A 1 109 ? 15.267 -6.145 20.673 1.00 61.72 109 SER A CA 1
ATOM 839 C C . SER A 1 109 ? 13.755 -6.380 20.540 1.00 61.72 109 SER A C 1
ATOM 841 O O . SER A 1 109 ? 13.029 -6.541 21.520 1.00 61.72 109 SER A O 1
ATOM 843 N N . SER A 1 110 ? 13.238 -6.341 19.309 1.00 65.62 110 SER A N 1
ATOM 844 C CA . SER A 1 110 ? 11.844 -6.698 19.044 1.00 65.62 110 SER A CA 1
ATOM 845 C C . SER A 1 110 ? 11.763 -8.174 18.684 1.00 65.62 110 SER A C 1
ATOM 847 O O . SER A 1 110 ? 12.358 -8.612 17.696 1.00 65.62 110 SER A O 1
ATOM 849 N N . LEU A 1 111 ? 10.997 -8.931 19.468 1.00 77.06 111 LEU A N 1
ATOM 850 C CA . LEU A 1 111 ? 10.596 -10.281 19.095 1.00 77.06 111 LEU A CA 1
ATOM 851 C C . LEU A 1 111 ? 9.869 -10.246 17.739 1.00 77.06 111 LEU A C 1
ATOM 853 O O . LEU A 1 111 ? 9.047 -9.353 17.528 1.00 77.06 111 LEU A O 1
ATOM 857 N N . PRO A 1 112 ? 10.140 -11.188 16.819 1.00 85.31 112 PRO A N 1
ATOM 858 C CA . PRO A 1 112 ? 9.527 -11.173 15.498 1.00 85.31 112 PRO A CA 1
ATOM 859 C C . PRO A 1 112 ? 8.039 -11.536 15.581 1.00 85.31 112 PRO A C 1
ATOM 861 O O . PRO A 1 112 ? 7.676 -12.715 15.671 1.00 85.31 112 PRO A O 1
ATOM 864 N N . CYS A 1 113 ? 7.164 -10.530 15.525 1.00 87.12 113 CYS A N 1
ATOM 865 C CA . CYS A 1 113 ? 5.727 -10.725 15.710 1.00 87.12 113 CYS A CA 1
ATOM 866 C C . CYS A 1 113 ? 5.123 -11.705 14.697 1.00 87.12 113 CYS A C 1
ATOM 868 O O . CYS A 1 113 ? 4.290 -12.530 15.072 1.00 87.12 113 CYS A O 1
ATOM 870 N N . SER A 1 114 ? 5.580 -11.672 13.439 1.00 86.25 114 SER A N 1
ATOM 871 C CA . SER A 1 114 ? 5.051 -12.527 12.368 1.00 86.25 114 SER A CA 1
ATOM 872 C C . SER A 1 114 ? 5.384 -14.007 12.556 1.00 86.25 114 SER A C 1
ATOM 874 O O . SER A 1 114 ? 4.625 -14.854 12.094 1.00 86.25 114 SER A O 1
ATOM 876 N N . TYR A 1 115 ? 6.510 -14.332 13.197 1.00 84.69 115 TYR A N 1
ATOM 877 C CA . TYR A 1 115 ? 6.931 -15.721 13.417 1.00 84.69 115 TYR A CA 1
ATOM 878 C C . TYR A 1 115 ? 6.439 -16.283 14.756 1.00 84.69 115 TYR A C 1
ATOM 880 O O . TYR A 1 115 ? 6.398 -17.499 14.932 1.00 84.69 115 TYR A O 1
ATOM 888 N N . LEU A 1 116 ? 6.054 -15.410 15.692 1.00 86.50 116 LEU A N 1
ATOM 889 C CA . LEU A 1 116 ? 5.609 -15.778 17.040 1.00 86.50 116 LEU A CA 1
ATOM 890 C C . LEU A 1 116 ? 4.108 -15.556 17.276 1.00 86.50 116 LEU A C 1
ATOM 892 O O . LEU A 1 116 ? 3.638 -15.758 18.393 1.00 86.50 116 LEU A O 1
ATOM 896 N N . ASN A 1 117 ? 3.356 -15.155 16.246 1.00 85.56 117 ASN A N 1
ATOM 897 C CA . ASN A 1 117 ? 1.933 -14.807 16.338 1.00 85.56 117 ASN A CA 1
ATOM 898 C C . ASN A 1 117 ? 1.644 -13.750 17.421 1.00 85.56 117 ASN A C 1
ATOM 900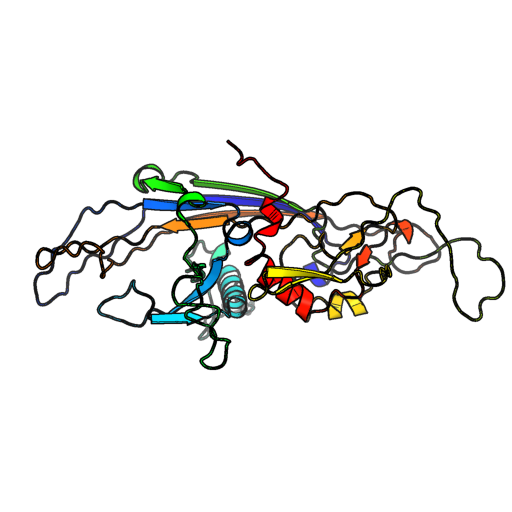 O O . ASN A 1 117 ? 0.643 -13.833 18.135 1.00 85.56 117 ASN A O 1
ATOM 904 N N . LEU A 1 118 ? 2.535 -12.765 17.563 1.00 87.31 118 LEU A N 1
ATOM 905 C CA . LEU A 1 118 ? 2.348 -11.666 18.510 1.00 87.31 118 LEU A CA 1
ATOM 906 C C . LEU A 1 118 ? 1.573 -10.521 17.847 1.00 87.31 118 LEU A C 1
ATOM 908 O O . LEU A 1 118 ? 1.775 -10.248 16.660 1.00 87.31 118 LEU A O 1
ATOM 912 N N . PRO A 1 119 ? 0.709 -9.816 18.595 1.00 86.88 119 PRO A N 1
ATOM 913 C CA . PRO A 1 119 ? 0.048 -8.630 18.078 1.00 86.88 119 PRO A CA 1
ATOM 914 C C . PRO A 1 119 ? 1.067 -7.512 17.827 1.00 86.88 119 PRO A C 1
ATOM 916 O O . PRO A 1 119 ? 2.062 -7.372 18.539 1.00 86.88 119 PRO A O 1
ATOM 919 N N . MET A 1 120 ? 0.788 -6.680 16.828 1.00 87.38 120 MET A N 1
ATOM 920 C CA . MET A 1 120 ? 1.507 -5.433 16.581 1.00 87.38 120 MET A CA 1
ATOM 921 C C . MET A 1 120 ? 0.501 -4.308 16.365 1.00 87.38 120 MET A C 1
ATOM 923 O O . MET A 1 120 ? -0.544 -4.507 15.743 1.00 87.38 120 MET A O 1
ATOM 927 N N . HIS A 1 121 ? 0.824 -3.119 16.861 1.00 84.94 121 HIS A N 1
ATOM 928 C CA . HIS A 1 121 ? 0.038 -1.926 16.574 1.00 84.94 121 HIS A CA 1
ATOM 929 C C . HIS A 1 121 ? 0.502 -1.315 15.255 1.00 84.94 121 HIS A C 1
ATOM 931 O O . HIS A 1 121 ? 1.701 -1.177 15.012 1.00 84.94 121 HIS A O 1
ATOM 937 N N . TYR A 1 122 ? -0.455 -0.921 14.420 1.00 83.81 122 TYR A N 1
ATOM 938 C CA . TYR A 1 122 ? -0.195 -0.229 13.165 1.00 83.81 122 TYR A CA 1
ATOM 939 C C . TYR A 1 122 ? -0.737 1.205 13.260 1.00 83.81 122 TYR A C 1
ATOM 941 O O . TYR A 1 122 ? -1.927 1.421 13.034 1.00 83.81 122 TYR A O 1
ATOM 949 N N . PRO A 1 123 ? 0.094 2.192 13.647 1.00 83.12 123 PRO A N 1
ATOM 950 C CA . PRO A 1 123 ? -0.368 3.531 14.012 1.00 83.12 123 PRO A CA 1
ATOM 951 C C . PRO A 1 123 ? -0.527 4.458 12.795 1.00 83.12 123 PRO A C 1
ATOM 953 O O . PRO A 1 123 ? -0.294 5.659 12.900 1.00 83.12 123 PRO A O 1
ATOM 956 N N . VAL A 1 124 ? -0.891 3.911 11.633 1.00 85.81 124 VAL A N 1
ATOM 957 C CA . VAL A 1 124 ? -1.076 4.677 10.395 1.00 85.81 124 VAL A CA 1
ATOM 958 C C . VAL A 1 124 ? -2.562 4.753 10.081 1.00 85.81 124 VAL A C 1
ATOM 960 O O . VAL A 1 124 ? -3.218 3.731 9.879 1.00 85.81 124 VAL A O 1
ATOM 963 N N . TYR A 1 125 ? -3.079 5.975 10.017 1.00 86.88 125 TYR A N 1
ATOM 964 C CA . TYR A 1 125 ? -4.492 6.270 9.827 1.00 86.88 125 TYR A CA 1
ATOM 965 C C . TYR A 1 125 ? -4.709 7.091 8.556 1.00 86.88 125 TYR A C 1
ATOM 967 O O . TYR A 1 125 ? -3.888 7.926 8.176 1.00 86.88 125 TYR A O 1
ATOM 975 N N . CYS A 1 126 ? -5.851 6.871 7.910 1.00 86.38 126 CYS A N 1
ATOM 976 C CA . CYS A 1 126 ? -6.299 7.678 6.781 1.00 86.38 126 CYS A CA 1
ATOM 977 C C . CYS A 1 126 ? -6.865 9.007 7.302 1.00 86.38 126 CYS A C 1
ATOM 979 O O . CYS A 1 126 ? -7.781 9.007 8.127 1.00 86.38 126 CYS A O 1
ATOM 981 N N . THR A 1 127 ? -6.318 10.126 6.831 1.00 84.25 127 THR A N 1
ATOM 982 C CA . THR A 1 127 ? -6.654 11.478 7.288 1.00 84.25 127 THR A CA 1
ATOM 983 C C . THR A 1 127 ? -7.042 12.339 6.100 1.00 84.25 127 THR A C 1
ATOM 985 O O . THR A 1 127 ? -6.289 12.449 5.137 1.00 84.25 127 THR A O 1
ATOM 988 N N . MET A 1 128 ? -8.208 12.976 6.162 1.00 82.19 128 MET A N 1
ATOM 989 C CA . MET A 1 128 ? -8.579 13.999 5.188 1.00 82.19 128 MET A CA 1
ATOM 990 C C . MET A 1 128 ? -7.972 15.336 5.610 1.00 82.19 128 MET A C 1
ATOM 992 O O . MET A 1 128 ? -7.994 15.682 6.792 1.00 82.19 128 MET A O 1
ATOM 996 N N . HIS A 1 129 ? -7.499 16.119 4.644 1.00 75.50 129 HIS A N 1
ATOM 997 C CA . HIS A 1 129 ? -6.990 17.464 4.888 1.00 75.50 129 HIS A CA 1
ATOM 998 C C . HIS A 1 129 ? -7.852 18.510 4.184 1.00 75.50 129 HIS A C 1
ATOM 1000 O O . HIS A 1 129 ? -8.232 18.351 3.026 1.00 75.50 129 HIS A O 1
ATOM 1006 N N . THR A 1 130 ? -8.122 19.608 4.885 1.00 73.69 130 THR A N 1
ATOM 1007 C CA . THR A 1 130 ? -8.625 20.843 4.287 1.00 73.69 130 THR A CA 1
ATOM 1008 C C . THR A 1 130 ? -7.776 21.997 4.797 1.00 73.69 130 THR A C 1
ATOM 1010 O O . THR A 1 130 ? -7.475 22.081 5.991 1.00 73.69 130 THR A O 1
ATOM 1013 N N . ASN A 1 131 ? -7.343 22.870 3.894 1.00 67.19 131 ASN A N 1
ATOM 1014 C CA . ASN A 1 131 ? -6.566 24.036 4.282 1.00 67.19 131 ASN A CA 1
ATOM 1015 C C . ASN A 1 131 ? -7.522 25.121 4.772 1.00 67.19 131 ASN A C 1
ATOM 1017 O O . ASN A 1 131 ? -8.375 25.590 4.021 1.00 67.19 131 ASN A O 1
ATOM 1021 N N . LYS A 1 132 ? -7.335 25.578 6.011 1.00 60.78 132 LYS A N 1
ATOM 1022 C CA . LYS A 1 132 ? -7.816 26.901 6.419 1.00 60.78 132 LYS A CA 1
ATOM 1023 C C . LYS A 1 132 ? -6.966 27.920 5.658 1.00 60.78 132 LYS A C 1
ATOM 1025 O O . LYS A 1 132 ? -5.750 27.753 5.681 1.00 60.78 132 LYS A O 1
ATOM 1030 N N . LYS A 1 133 ? -7.592 28.870 4.946 1.00 56.69 133 LYS A N 1
ATOM 1031 C CA . LYS A 1 133 ? -6.982 29.893 4.065 1.00 56.69 133 LYS A CA 1
ATOM 1032 C C . LYS A 1 133 ? -5.447 29.866 4.063 1.00 56.69 133 LYS A C 1
ATOM 1034 O O . LYS A 1 133 ? -4.813 30.310 5.021 1.00 56.69 133 LYS A O 1
ATOM 1039 N N . ALA A 1 134 ? -4.847 29.326 2.999 1.00 49.88 134 ALA A N 1
ATOM 1040 C CA . ALA A 1 134 ? -3.401 29.393 2.835 1.00 49.88 134 ALA A CA 1
ATOM 1041 C C . ALA A 1 134 ? -2.998 30.880 2.865 1.00 49.88 134 ALA A C 1
ATOM 1043 O O . ALA A 1 134 ? -3.477 31.645 2.048 1.00 49.88 134 ALA A O 1
ATOM 1044 N N . SER A 1 135 ? -2.175 31.276 3.838 1.00 45.12 135 SER A N 1
ATOM 1045 C CA . SER A 1 135 ? -1.526 32.587 4.013 1.00 45.12 135 SER A CA 1
ATOM 1046 C C . SER A 1 135 ? -2.379 33.877 4.096 1.00 45.12 135 SER A C 1
ATOM 1048 O O . SER A 1 135 ? -3.260 34.159 3.290 1.00 45.12 135 SER A O 1
ATOM 1050 N N . SER A 1 136 ? -1.983 34.774 5.008 1.00 47.53 136 SER A N 1
ATOM 1051 C CA . SER A 1 136 ? -2.419 36.183 5.086 1.00 47.53 136 SER A CA 1
ATOM 1052 C C . SER A 1 136 ? -1.961 37.053 3.902 1.00 47.53 136 SER A C 1
ATOM 1054 O O . SER A 1 136 ? -2.294 38.233 3.847 1.00 47.53 136 SER A O 1
ATOM 1056 N N . THR A 1 137 ? -1.186 36.490 2.971 1.00 48.94 137 THR A N 1
ATOM 1057 C CA . THR A 1 137 ? -0.661 37.160 1.765 1.00 48.94 137 THR A CA 1
ATOM 1058 C C . THR A 1 137 ? -1.342 36.716 0.469 1.00 48.94 137 THR A C 1
ATOM 1060 O O . THR A 1 137 ? -0.989 37.209 -0.599 1.00 48.94 137 THR A O 1
ATOM 1063 N N . LEU A 1 138 ? -2.287 35.774 0.533 1.00 48.84 138 LEU A N 1
ATOM 1064 C CA . LEU A 1 138 ? -3.011 35.298 -0.641 1.00 48.84 138 LEU A CA 1
ATOM 1065 C C . LEU A 1 138 ? -4.242 36.179 -0.890 1.00 48.84 138 LEU A C 1
ATOM 1067 O O . LEU A 1 138 ? -5.064 36.374 0.005 1.00 48.84 138 LEU A O 1
ATOM 1071 N N . SER A 1 139 ? -4.280 36.718 -2.113 1.00 51.06 139 SER A N 1
ATOM 1072 C CA . SER A 1 139 ? -5.327 37.506 -2.777 1.00 51.06 139 SER A CA 1
ATOM 1073 C C . SER A 1 139 ? -6.731 37.383 -2.172 1.00 51.06 139 SER A C 1
ATOM 1075 O O . SER A 1 139 ? -7.188 36.276 -1.889 1.00 51.06 139 SER A O 1
ATOM 1077 N N . ASP A 1 140 ? -7.451 38.508 -2.090 1.00 54.56 140 ASP A N 1
ATOM 1078 C CA . ASP A 1 140 ? -8.841 38.684 -1.614 1.00 54.56 140 ASP A CA 1
ATOM 1079 C C . ASP A 1 140 ? -9.920 37.847 -2.353 1.00 54.56 140 ASP A C 1
ATOM 1081 O O . ASP A 1 140 ? -11.111 38.119 -2.242 1.00 54.56 140 ASP A O 1
ATOM 1085 N N . THR A 1 141 ? -9.532 36.836 -3.135 1.00 54.72 141 THR A N 1
ATOM 1086 C CA . THR A 1 141 ? -10.396 36.085 -4.057 1.00 54.72 141 THR A CA 1
ATOM 1087 C C . THR A 1 141 ? -10.817 34.708 -3.542 1.00 54.72 141 THR A C 1
ATOM 1089 O O . THR A 1 141 ? -11.850 34.219 -3.979 1.00 54.72 141 THR A O 1
ATOM 1092 N N . ILE A 1 142 ? -10.062 34.086 -2.622 1.00 54.62 142 ILE A N 1
ATOM 1093 C CA . ILE A 1 142 ? -10.494 32.854 -1.935 1.00 54.62 142 ILE A CA 1
ATOM 1094 C C . ILE A 1 142 ? -10.959 33.222 -0.528 1.00 54.62 142 ILE A C 1
ATOM 1096 O O . ILE A 1 142 ? -10.171 33.650 0.324 1.00 54.62 142 ILE A O 1
ATOM 1100 N N . THR A 1 143 ? -12.257 33.069 -0.305 1.00 55.47 143 THR A N 1
ATOM 1101 C CA . THR A 1 143 ? -12.946 33.354 0.952 1.00 55.47 143 THR A CA 1
ATOM 1102 C C . THR A 1 143 ? -13.054 32.101 1.824 1.00 55.47 143 THR A C 1
ATOM 1104 O O . THR A 1 143 ? -12.911 30.971 1.350 1.00 55.47 143 THR A O 1
ATOM 1107 N N . ASP A 1 144 ? -13.286 32.291 3.128 1.00 53.03 144 ASP A N 1
ATOM 1108 C CA . ASP A 1 144 ? -13.601 31.209 4.069 1.00 53.03 144 ASP A CA 1
ATOM 1109 C C . ASP A 1 144 ? -14.950 30.572 3.667 1.00 53.03 144 ASP A C 1
ATOM 1111 O O . ASP A 1 144 ? -16.012 30.964 4.141 1.00 53.03 144 ASP A O 1
ATOM 1115 N N . GLY A 1 145 ? -14.913 29.631 2.723 1.00 58.12 145 GLY A N 1
ATOM 1116 C CA . GLY A 1 145 ? -16.099 29.004 2.128 1.00 58.12 145 GLY A CA 1
ATOM 1117 C C . GLY A 1 145 ? -15.820 28.242 0.830 1.00 58.12 145 GLY A C 1
ATOM 1118 O O . GLY A 1 145 ? -16.554 27.313 0.502 1.00 58.12 145 GLY A O 1
ATOM 1119 N N . ASP A 1 146 ? -14.724 28.563 0.140 1.00 61.00 146 ASP A N 1
ATOM 1120 C CA . ASP A 1 146 ? -14.394 27.976 -1.168 1.00 61.00 146 ASP A CA 1
ATOM 1121 C C . ASP A 1 146 ? -13.691 26.606 -1.078 1.00 61.00 146 ASP A C 1
ATOM 1123 O O . ASP A 1 146 ? -13.473 25.935 -2.088 1.00 61.00 146 ASP A O 1
ATOM 1127 N N . ILE A 1 147 ? -13.331 26.164 0.134 1.00 68.19 147 ILE A N 1
ATOM 1128 C CA . ILE A 1 147 ? -12.674 24.876 0.390 1.00 68.19 147 ILE A CA 1
ATOM 1129 C C . ILE A 1 147 ? -13.468 24.119 1.455 1.00 68.19 147 ILE A C 1
ATOM 1131 O O . ILE A 1 147 ? -13.606 24.569 2.592 1.00 68.19 147 ILE A O 1
ATOM 1135 N N . GLY A 1 148 ? -13.983 22.949 1.081 1.00 70.75 148 GLY A N 1
ATOM 1136 C CA . GLY A 1 148 ? -14.815 22.106 1.935 1.00 70.75 148 GLY A CA 1
ATOM 1137 C C . GLY A 1 148 ? -14.248 20.704 2.124 1.00 70.75 148 GLY A C 1
ATOM 1138 O O . GLY A 1 148 ? -13.347 20.260 1.412 1.00 70.75 148 GLY A O 1
ATOM 1139 N N . TRP A 1 149 ? -14.809 19.991 3.095 1.00 79.75 149 TRP A N 1
ATOM 1140 C CA . TRP A 1 149 ? -14.538 18.573 3.291 1.00 79.75 149 TRP A CA 1
ATOM 1141 C C . TRP A 1 149 ? -15.219 17.737 2.204 1.00 79.75 149 TRP A C 1
ATOM 1143 O O . TRP A 1 149 ? -16.372 17.986 1.850 1.00 79.75 149 TRP A O 1
ATOM 1153 N N . LEU A 1 150 ? -14.528 16.713 1.701 1.00 81.25 150 LEU A N 1
ATOM 1154 C CA . LEU A 1 150 ? -15.141 15.723 0.821 1.00 81.25 150 LEU A CA 1
ATOM 1155 C C . LEU A 1 150 ? -16.139 14.867 1.617 1.00 81.25 150 LEU A C 1
ATOM 1157 O O . LEU A 1 150 ? -15.921 14.558 2.790 1.00 81.25 150 LEU A O 1
ATOM 1161 N N . LEU A 1 151 ? -17.212 14.425 0.961 1.00 85.25 151 LEU A N 1
ATOM 1162 C CA . LEU A 1 151 ? -18.163 13.464 1.522 1.00 85.25 151 LEU A CA 1
ATOM 1163 C C . LEU A 1 151 ? -17.532 12.062 1.613 1.00 85.25 151 LEU A C 1
ATOM 1165 O O . LEU A 1 151 ? -17.797 11.192 0.785 1.00 85.25 151 LEU A O 1
ATOM 1169 N N . LEU A 1 152 ? -16.698 11.836 2.635 1.00 85.44 152 LEU A N 1
ATOM 1170 C CA . LEU A 1 152 ? -15.952 10.585 2.832 1.00 85.44 152 LEU A CA 1
ATOM 1171 C C . LEU A 1 152 ? -16.861 9.351 2.958 1.00 85.44 152 LEU A C 1
ATOM 1173 O O . LEU A 1 152 ? -16.482 8.264 2.533 1.00 85.44 152 LEU A O 1
ATOM 1177 N N . ASN A 1 153 ? -18.082 9.523 3.473 1.00 87.06 153 ASN A N 1
ATOM 1178 C CA . ASN A 1 153 ? -19.064 8.442 3.605 1.00 87.06 153 ASN A CA 1
ATOM 1179 C C . ASN A 1 153 ? -19.432 7.780 2.266 1.00 87.06 153 ASN A C 1
ATOM 1181 O O . ASN A 1 153 ? -19.878 6.640 2.272 1.00 87.06 153 ASN A O 1
ATOM 1185 N N . ASN A 1 154 ? -19.221 8.450 1.129 1.00 88.69 154 ASN A N 1
ATOM 1186 C CA . ASN A 1 154 ? -19.464 7.856 -0.190 1.00 88.69 154 ASN A CA 1
ATOM 1187 C C . ASN A 1 154 ? -18.370 6.856 -0.609 1.00 88.69 154 ASN A C 1
ATOM 1189 O O . ASN A 1 154 ? -18.570 6.101 -1.554 1.00 88.69 154 ASN A O 1
ATOM 1193 N N . PHE A 1 155 ? -17.223 6.852 0.078 1.00 88.12 155 PHE A N 1
ATOM 1194 C CA . PHE A 1 155 ? -16.055 6.020 -0.238 1.00 88.12 155 PHE A CA 1
ATOM 1195 C C . PHE A 1 155 ? -15.762 4.966 0.839 1.00 88.12 155 PHE A C 1
ATOM 1197 O O . PHE A 1 155 ? -14.827 4.178 0.699 1.00 88.12 155 PHE A O 1
ATOM 1204 N N . VAL A 1 156 ? -16.536 4.957 1.929 1.00 90.75 156 VAL A N 1
ATOM 1205 C CA . VAL A 1 156 ? -16.344 4.059 3.070 1.00 90.75 156 VAL A CA 1
ATOM 1206 C C . VAL A 1 156 ? -17.661 3.374 3.405 1.00 90.75 156 VAL A C 1
ATOM 1208 O O . VAL A 1 156 ? -18.679 4.019 3.637 1.00 90.75 156 VAL A O 1
ATOM 1211 N N . THR A 1 157 ? -17.625 2.050 3.488 1.00 92.00 157 THR A N 1
ATOM 1212 C CA . THR A 1 157 ? -18.754 1.231 3.923 1.00 92.00 157 THR A CA 1
ATOM 1213 C C . THR A 1 157 ? -18.695 1.039 5.430 1.00 92.00 157 THR A C 1
ATOM 1215 O O . THR A 1 157 ? -17.674 0.616 5.979 1.00 92.00 157 THR A O 1
ATOM 1218 N N . LYS A 1 158 ? -19.807 1.339 6.103 1.00 92.31 158 LYS A N 1
ATOM 1219 C CA . LYS A 1 158 ? -19.984 1.131 7.539 1.00 92.31 158 LYS A CA 1
ATOM 1220 C C . LYS A 1 158 ? -20.814 -0.125 7.772 1.00 92.31 158 LYS A C 1
ATOM 1222 O O . LYS A 1 158 ? -21.934 -0.218 7.278 1.00 92.31 158 LYS A O 1
ATO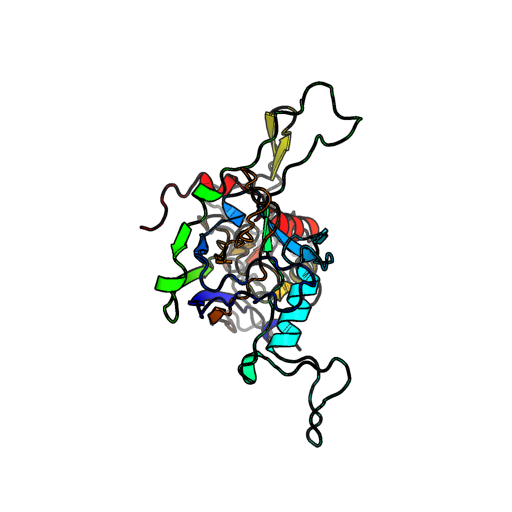M 1227 N N . VAL A 1 159 ? -20.285 -1.057 8.555 1.00 92.31 159 VAL A N 1
ATOM 1228 C CA . VAL A 1 159 ? -20.943 -2.334 8.872 1.00 92.31 159 VAL A CA 1
ATOM 1229 C C . VAL A 1 159 ? -20.975 -2.523 10.385 1.00 92.31 159 VAL A C 1
ATOM 1231 O O . VAL A 1 159 ? -20.094 -2.033 11.094 1.00 92.31 159 VAL A O 1
ATOM 1234 N N . ASP A 1 160 ? -21.993 -3.207 10.902 1.00 91.88 160 ASP A N 1
ATOM 1235 C CA . ASP A 1 160 ? -22.001 -3.611 12.307 1.00 91.88 160 ASP A CA 1
ATOM 1236 C C . ASP A 1 160 ? -20.844 -4.581 12.576 1.00 91.88 160 ASP A C 1
ATOM 1238 O O . ASP A 1 160 ? -20.764 -5.664 11.989 1.00 91.88 160 ASP A O 1
ATOM 1242 N N . ALA A 1 161 ? -19.955 -4.189 13.487 1.00 90.69 161 ALA A N 1
ATOM 1243 C CA . ALA A 1 161 ? -18.788 -4.974 13.848 1.00 90.69 161 ALA A CA 1
ATOM 1244 C C . ALA A 1 161 ? -19.165 -6.345 14.414 1.00 90.69 161 ALA A C 1
ATOM 1246 O O . ALA A 1 161 ? -18.419 -7.297 14.211 1.00 90.69 161 ALA A O 1
ATOM 1247 N N . SER A 1 162 ? -20.305 -6.454 15.109 1.00 88.94 162 SER A N 1
ATOM 1248 C CA . SER A 1 162 ? -20.728 -7.699 15.761 1.00 88.94 162 SER A CA 1
ATOM 1249 C C . SER A 1 162 ? -20.961 -8.836 14.758 1.00 88.94 162 SER A C 1
ATOM 1251 O O . SER A 1 162 ? -20.648 -9.991 15.042 1.00 88.94 162 SER A O 1
ATOM 1253 N N . SER A 1 163 ? -21.424 -8.487 13.554 1.00 90.06 163 SER A N 1
ATOM 1254 C CA . SER A 1 163 ? -21.713 -9.423 12.464 1.00 90.06 163 SER A CA 1
ATOM 1255 C C . SER A 1 163 ? -20.468 -9.945 11.738 1.00 90.06 163 SER A C 1
ATOM 1257 O O . SER A 1 163 ? -20.543 -10.962 11.055 1.00 90.06 163 SER A O 1
ATOM 1259 N N . LEU A 1 164 ? -19.327 -9.265 11.895 1.00 90.25 164 LEU A N 1
ATOM 1260 C CA . LEU A 1 164 ? -18.078 -9.537 11.175 1.00 90.25 164 LEU A CA 1
ATOM 1261 C C . LEU A 1 164 ? -17.022 -10.251 12.033 1.00 90.25 164 LEU A C 1
ATOM 1263 O O . LEU A 1 164 ? -15.907 -10.519 11.577 1.00 90.25 164 LEU A O 1
ATOM 1267 N N . ILE A 1 165 ? -17.337 -10.540 13.298 1.00 92.19 165 ILE A N 1
ATOM 1268 C CA . ILE A 1 165 ? -16.386 -11.151 14.227 1.00 92.19 165 ILE A CA 1
ATOM 1269 C C . ILE A 1 165 ? -16.038 -12.563 13.753 1.00 92.19 165 ILE A C 1
ATOM 1271 O O . ILE A 1 165 ? -16.895 -13.435 13.646 1.00 92.19 165 ILE A O 1
ATOM 1275 N N . GLY A 1 166 ? -14.747 -12.807 13.531 1.00 91.62 166 GLY A N 1
ATOM 1276 C CA . GLY A 1 166 ? -14.223 -14.105 13.113 1.00 91.62 166 GLY A CA 1
ATOM 1277 C C . GLY A 1 166 ? -14.425 -14.419 11.630 1.00 91.62 166 GLY A C 1
ATOM 1278 O O . GLY A 1 166 ? -13.983 -15.478 11.188 1.00 91.62 166 GLY A O 1
ATOM 1279 N N . SER A 1 167 ? -15.040 -13.519 10.857 1.00 92.44 167 SER A N 1
ATOM 1280 C CA . SER A 1 167 ? -15.205 -13.671 9.414 1.00 92.44 167 SER A CA 1
ATOM 1281 C C . SER A 1 167 ? -14.190 -12.835 8.634 1.00 92.44 167 SER A C 1
ATOM 1283 O O . SER A 1 167 ? -13.557 -11.905 9.144 1.00 92.44 167 SER A O 1
ATOM 1285 N N . THR A 1 168 ? -14.032 -13.182 7.359 1.00 93.19 168 THR A N 1
ATOM 1286 C CA . THR A 1 168 ? -13.306 -12.353 6.398 1.00 93.19 168 THR A CA 1
ATOM 1287 C C . THR A 1 168 ? -14.135 -11.123 6.079 1.00 93.19 168 THR A C 1
ATOM 1289 O O . THR A 1 168 ? -15.301 -11.240 5.714 1.00 93.19 168 THR A O 1
ATOM 1292 N N . VAL A 1 169 ? -13.531 -9.954 6.248 1.00 91.44 169 VAL A N 1
ATOM 1293 C CA . VAL A 1 169 ? -14.207 -8.669 6.068 1.00 91.44 169 VAL A CA 1
ATOM 1294 C C . VAL A 1 169 ? -13.912 -8.074 4.697 1.00 91.44 169 VAL A C 1
ATOM 1296 O O . VAL A 1 169 ? -14.766 -7.430 4.097 1.00 91.44 169 VAL A O 1
ATOM 1299 N N . THR A 1 170 ? -12.705 -8.301 4.186 1.00 92.19 170 THR A N 1
ATOM 1300 C CA . THR A 1 170 ? -12.292 -7.843 2.861 1.00 92.19 170 THR A CA 1
ATOM 1301 C C . THR A 1 170 ? -11.221 -8.762 2.288 1.00 92.19 170 THR A C 1
ATOM 1303 O O . THR A 1 170 ? -10.364 -9.280 3.014 1.00 92.19 170 THR A O 1
ATOM 1306 N N . GLU A 1 171 ? -11.287 -8.948 0.973 1.00 92.94 171 GLU A N 1
ATOM 1307 C CA . GLU A 1 171 ? -10.234 -9.546 0.168 1.00 92.94 171 GLU A CA 1
ATOM 1308 C C . GLU A 1 171 ? -9.798 -8.515 -0.874 1.00 92.94 171 GLU A C 1
ATOM 1310 O O . GLU A 1 171 ? -10.616 -7.856 -1.513 1.00 92.94 171 GLU A O 1
ATOM 1315 N N . TYR A 1 172 ? -8.492 -8.355 -1.021 1.00 91.94 172 TYR A N 1
ATOM 1316 C CA . TYR A 1 172 ? -7.863 -7.445 -1.958 1.00 91.94 172 TYR A CA 1
ATOM 1317 C C . TYR A 1 172 ? -6.958 -8.262 -2.866 1.00 91.94 172 TYR A C 1
ATOM 1319 O O . TYR A 1 172 ? -6.145 -9.050 -2.387 1.00 91.94 172 TYR A O 1
ATOM 1327 N N . SER A 1 173 ? -7.086 -8.072 -4.173 1.00 91.88 173 SER A N 1
ATOM 1328 C CA . SER A 1 173 ? -6.225 -8.694 -5.171 1.00 91.88 173 SER A CA 1
ATOM 1329 C C . SER A 1 173 ? -5.839 -7.645 -6.196 1.00 91.88 173 SER A C 1
ATOM 1331 O O . SER A 1 173 ? -6.687 -6.892 -6.669 1.00 91.88 173 SER A O 1
ATOM 1333 N N . TYR A 1 174 ? -4.559 -7.597 -6.540 1.00 88.44 174 TYR A N 1
ATOM 1334 C CA . TYR A 1 174 ? -4.029 -6.649 -7.504 1.00 88.44 174 TYR A CA 1
ATOM 1335 C C . TYR A 1 174 ? -2.938 -7.298 -8.345 1.00 88.44 174 TYR A C 1
ATOM 1337 O O . TYR A 1 174 ? -1.965 -7.834 -7.813 1.00 88.44 174 TYR A O 1
ATOM 1345 N N . GLU A 1 175 ? -3.103 -7.227 -9.660 1.00 89.44 175 GLU A N 1
ATOM 1346 C CA . GLU A 1 175 ? -2.097 -7.635 -10.634 1.00 89.44 175 GLU A CA 1
ATOM 1347 C C . GLU A 1 175 ? -1.336 -6.399 -11.085 1.00 89.44 175 GLU A C 1
ATOM 1349 O O . GLU A 1 175 ? -1.944 -5.417 -11.510 1.00 89.44 175 GLU A O 1
ATOM 1354 N N . SER A 1 176 ? -0.011 -6.429 -10.953 1.00 84.06 176 SER A N 1
ATOM 1355 C CA . SER A 1 176 ? 0.824 -5.268 -11.242 1.00 84.06 176 SER A CA 1
ATOM 1356 C C . SER A 1 176 ? 1.262 -5.287 -12.710 1.00 84.06 176 SER A C 1
ATOM 1358 O O . SER A 1 176 ? 2.047 -6.161 -13.086 1.00 84.06 176 SER A O 1
ATOM 1360 N N . PRO A 1 177 ? 0.830 -4.322 -13.548 1.00 80.50 177 PRO A N 1
ATOM 1361 C CA . PRO A 1 177 ? 1.309 -4.215 -14.926 1.00 80.50 177 PRO A CA 1
ATOM 1362 C C . PRO A 1 177 ? 2.828 -4.011 -14.995 1.00 80.50 177 PRO A C 1
ATOM 1364 O O . PRO A 1 177 ? 3.502 -4.559 -15.870 1.00 80.50 177 PRO A O 1
ATOM 1367 N N . MET A 1 178 ? 3.390 -3.246 -14.050 1.00 83.31 178 MET A N 1
ATOM 1368 C CA . MET A 1 178 ? 4.825 -2.992 -13.961 1.00 83.31 178 MET A CA 1
ATOM 1369 C C . MET A 1 178 ? 5.342 -3.122 -12.521 1.00 83.31 178 MET A C 1
ATOM 1371 O O . MET A 1 178 ? 5.721 -2.148 -11.879 1.00 83.31 178 MET A O 1
ATOM 1375 N N . GLY A 1 179 ? 5.420 -4.356 -12.022 1.00 86.75 179 GLY A N 1
ATOM 1376 C CA . GLY A 1 179 ? 5.794 -4.661 -10.635 1.00 86.75 179 GLY A CA 1
ATOM 1377 C C . GLY A 1 179 ? 7.294 -4.713 -10.309 1.00 86.75 179 GLY A C 1
ATOM 1378 O O . GLY A 1 179 ? 7.713 -5.625 -9.602 1.00 86.75 179 GLY A O 1
ATOM 1379 N N . LEU A 1 180 ? 8.156 -3.843 -10.845 1.00 87.56 180 LEU A N 1
ATOM 1380 C CA . LEU A 1 180 ? 9.621 -3.984 -10.679 1.00 87.56 180 LEU A CA 1
ATOM 1381 C C . LEU A 1 180 ? 10.078 -3.774 -9.222 1.00 87.56 180 LEU A C 1
ATOM 1383 O O . LEU A 1 180 ? 10.025 -2.650 -8.725 1.00 87.56 180 LEU A O 1
ATOM 1387 N N . LEU A 1 181 ? 10.598 -4.814 -8.555 1.00 87.44 181 LEU A N 1
ATOM 1388 C CA . LEU A 1 181 ? 11.160 -4.733 -7.191 1.00 87.44 181 LEU A CA 1
ATOM 1389 C C . LEU A 1 181 ? 12.677 -4.551 -7.161 1.00 87.44 181 LEU A C 1
ATOM 1391 O O . LEU A 1 181 ? 13.220 -4.044 -6.180 1.00 87.44 181 LEU A O 1
ATOM 1395 N N . SER A 1 182 ? 13.373 -4.958 -8.217 1.00 88.69 182 SER A N 1
ATOM 1396 C CA . SER A 1 182 ? 14.814 -4.777 -8.350 1.00 88.69 182 SER A CA 1
ATOM 1397 C C . SER A 1 182 ? 15.175 -4.271 -9.741 1.00 88.69 182 SER A C 1
ATOM 1399 O O . SER A 1 182 ? 14.361 -4.310 -10.667 1.00 88.69 182 SER A O 1
ATOM 1401 N N . CYS A 1 183 ? 16.405 -3.769 -9.883 1.00 88.75 183 CYS A N 1
ATOM 1402 C CA . CYS A 1 183 ? 16.887 -3.251 -11.158 1.00 88.75 183 CYS A CA 1
ATOM 1403 C C . CYS A 1 183 ? 16.738 -4.329 -12.247 1.00 88.75 183 CYS A C 1
ATOM 1405 O O . CYS A 1 183 ? 17.249 -5.441 -12.056 1.00 88.75 183 CYS A O 1
ATOM 1407 N N . PRO A 1 184 ? 16.070 -4.030 -13.374 1.00 89.69 184 PRO A N 1
ATOM 1408 C CA . PRO A 1 184 ? 15.909 -4.995 -14.447 1.00 89.69 184 PRO A CA 1
ATOM 1409 C C . PRO A 1 184 ? 17.221 -5.279 -15.181 1.00 89.69 184 PRO A C 1
ATOM 1411 O O . PRO A 1 184 ? 18.237 -4.602 -14.988 1.00 89.69 184 PRO A O 1
ATOM 1414 N N . TRP A 1 185 ? 17.183 -6.299 -16.039 1.00 90.50 185 TRP A N 1
ATOM 1415 C CA . TRP A 1 185 ? 18.276 -6.610 -16.952 1.00 90.50 185 TRP A CA 1
ATOM 1416 C C . TRP A 1 185 ? 18.458 -5.519 -18.002 1.00 90.50 185 TRP A C 1
ATOM 1418 O O . TRP A 1 185 ? 17.502 -4.896 -18.463 1.00 90.50 185 TRP A O 1
ATOM 1428 N N . GLU A 1 186 ? 19.715 -5.295 -18.370 1.00 88.81 186 GLU A N 1
ATOM 1429 C CA . GLU A 1 186 ? 20.073 -4.313 -19.381 1.00 88.81 186 GLU A CA 1
ATOM 1430 C C . GLU A 1 186 ? 19.785 -4.888 -20.769 1.00 88.81 186 GLU A C 1
ATOM 1432 O O . GLU A 1 186 ? 20.114 -6.035 -21.080 1.00 88.81 186 GLU A O 1
ATOM 1437 N N . GLY A 1 187 ? 19.154 -4.065 -21.596 1.00 87.50 187 GLY A N 1
ATOM 1438 C CA . GLY A 1 187 ? 18.991 -4.331 -23.013 1.00 87.50 187 GLY A CA 1
ATOM 1439 C C . GLY A 1 187 ? 20.293 -4.079 -23.753 1.00 87.50 187 GLY A C 1
ATOM 1440 O O . GLY A 1 187 ? 20.900 -3.015 -23.589 1.00 87.50 187 GLY A O 1
ATOM 1441 N N . VAL A 1 188 ? 20.699 -5.032 -24.578 1.00 86.12 188 VAL A N 1
ATOM 1442 C CA . VAL A 1 188 ? 21.872 -4.910 -25.440 1.00 86.12 188 VAL A CA 1
ATOM 1443 C C . VAL A 1 188 ? 21.435 -4.852 -26.895 1.00 86.12 188 VAL A C 1
ATOM 1445 O O . VAL A 1 188 ? 20.475 -5.502 -27.309 1.00 86.12 188 VAL A O 1
ATOM 1448 N N . PHE A 1 189 ? 22.137 -4.038 -27.674 1.00 79.25 189 PHE A N 1
ATOM 1449 C CA . PHE A 1 189 ? 21.919 -3.952 -29.107 1.00 79.25 189 PHE A CA 1
ATOM 1450 C C . PHE A 1 189 ? 22.806 -4.976 -29.815 1.00 79.25 189 PHE A C 1
ATOM 1452 O O . PHE A 1 189 ? 24.019 -5.002 -29.607 1.00 79.25 189 PHE A O 1
ATOM 1459 N N . ASN A 1 190 ? 22.195 -5.795 -30.664 1.00 75.38 190 ASN A N 1
ATOM 1460 C CA . ASN A 1 190 ? 22.887 -6.652 -31.613 1.00 75.38 190 ASN A CA 1
ATOM 1461 C C . ASN A 1 190 ? 22.233 -6.435 -32.975 1.00 75.38 190 ASN A C 1
ATOM 1463 O O . ASN A 1 190 ? 21.048 -6.704 -33.149 1.00 75.38 190 ASN A O 1
ATOM 1467 N N . GLY A 1 191 ? 22.987 -5.906 -33.927 1.00 72.81 191 GLY A N 1
ATOM 1468 C CA . GLY A 1 191 ? 22.454 -5.569 -35.233 1.00 72.81 191 GLY A CA 1
ATOM 1469 C C . GLY A 1 191 ? 23.511 -4.938 -36.117 1.00 72.81 191 GLY A C 1
ATOM 1470 O O . GLY A 1 191 ? 24.555 -4.481 -35.647 1.00 72.81 191 GLY A O 1
ATOM 1471 N N . LYS A 1 192 ? 23.236 -4.923 -37.421 1.00 71.19 192 LYS A N 1
ATOM 1472 C CA . LYS A 1 192 ? 24.063 -4.192 -38.375 1.00 71.19 192 LYS A CA 1
ATOM 1473 C C . LYS A 1 192 ? 23.868 -2.696 -38.153 1.00 71.19 192 LYS A C 1
ATOM 1475 O O . LYS A 1 192 ? 22.747 -2.225 -37.978 1.00 71.19 192 LYS A O 1
ATOM 1480 N N . VAL A 1 193 ? 24.972 -1.971 -38.196 1.00 67.50 193 VAL A N 1
ATOM 1481 C CA . VAL A 1 193 ? 25.025 -0.520 -38.041 1.00 67.50 193 VAL A CA 1
ATOM 1482 C C . VAL A 1 193 ? 25.598 0.049 -39.326 1.00 67.50 193 VAL A C 1
ATOM 1484 O O . VAL A 1 193 ? 26.527 -0.540 -39.883 1.00 67.50 193 VAL A O 1
ATOM 1487 N N . ASP A 1 194 ? 25.018 1.133 -39.832 1.00 59.28 194 ASP A N 1
ATOM 1488 C CA . ASP A 1 194 ? 25.624 1.854 -40.949 1.00 59.28 194 ASP A CA 1
ATOM 1489 C C . ASP A 1 194 ? 26.821 2.676 -40.434 1.00 59.28 194 ASP A C 1
ATOM 1491 O O . ASP A 1 194 ? 26.854 3.089 -39.277 1.00 59.28 194 ASP A O 1
ATOM 1495 N N . ASN A 1 195 ? 27.841 2.787 -41.284 1.00 56.53 195 ASN A N 1
ATOM 1496 C CA . ASN A 1 195 ? 29.252 3.052 -40.970 1.00 56.53 195 ASN A CA 1
ATOM 1497 C C . ASN A 1 195 ? 29.593 4.252 -40.046 1.00 56.53 195 ASN A C 1
ATOM 1499 O O . ASN A 1 195 ? 28.853 5.223 -39.939 1.00 56.53 195 ASN A O 1
ATOM 1503 N N . ASP A 1 196 ? 30.820 4.169 -39.502 1.00 54.69 196 ASP A N 1
ATOM 1504 C CA . ASP A 1 196 ? 31.587 5.098 -38.646 1.00 54.69 196 ASP A CA 1
ATOM 1505 C C . ASP A 1 196 ? 31.206 5.179 -37.151 1.00 54.69 196 ASP A C 1
ATOM 1507 O O . ASP A 1 196 ? 30.504 6.057 -36.656 1.00 54.69 196 ASP A O 1
ATOM 1511 N N . LEU A 1 197 ? 31.797 4.240 -36.402 1.00 55.06 197 LEU A N 1
ATOM 1512 C CA . LEU A 1 197 ? 31.739 4.012 -34.950 1.00 55.06 197 LEU A CA 1
ATOM 1513 C C . LEU A 1 197 ? 32.410 5.102 -34.080 1.00 55.06 197 LEU A C 1
ATOM 1515 O O . LEU A 1 197 ? 32.999 4.781 -33.047 1.00 55.06 197 LEU A O 1
ATOM 1519 N N . THR A 1 198 ? 32.349 6.383 -34.443 1.00 54.34 198 THR A N 1
ATOM 1520 C CA . THR A 1 198 ? 33.051 7.441 -33.682 1.00 54.34 198 THR A CA 1
ATOM 1521 C C . THR A 1 198 ? 32.158 8.384 -32.886 1.00 54.34 198 THR A C 1
ATOM 1523 O O . THR A 1 198 ? 32.645 8.959 -31.915 1.00 54.34 198 THR A O 1
ATOM 1526 N N . ALA A 1 199 ? 30.857 8.506 -33.168 1.00 53.88 199 ALA A N 1
ATOM 1527 C CA . ALA A 1 199 ? 29.957 9.252 -32.282 1.00 53.88 199 ALA A CA 1
ATOM 1528 C C . ALA A 1 199 ? 28.478 8.922 -32.531 1.00 53.88 199 ALA A C 1
ATOM 1530 O O . ALA A 1 199 ? 27.871 9.455 -33.449 1.00 53.88 199 ALA A O 1
ATOM 1531 N N . LYS A 1 200 ? 27.894 8.132 -31.621 1.00 55.00 200 LYS A N 1
ATOM 1532 C CA . LYS A 1 200 ? 26.467 7.765 -31.528 1.00 55.00 200 LYS A CA 1
ATOM 1533 C C . LYS A 1 200 ? 25.960 6.823 -32.620 1.00 55.00 200 LYS A C 1
ATOM 1535 O O . LYS A 1 200 ? 25.899 7.132 -33.800 1.00 55.00 200 LYS A O 1
ATOM 1540 N N . LEU A 1 201 ? 25.554 5.650 -32.153 1.00 57.69 201 LEU A N 1
ATOM 1541 C CA . LEU A 1 201 ? 24.921 4.617 -32.944 1.00 57.69 201 LEU A CA 1
ATOM 1542 C C . LEU A 1 201 ? 23.404 4.833 -32.887 1.00 57.69 201 LEU A C 1
ATOM 1544 O O . LEU A 1 201 ? 22.751 4.382 -31.946 1.00 57.69 201 LEU A O 1
ATOM 1548 N N . ASP A 1 202 ? 22.856 5.568 -33.850 1.00 58.56 202 ASP A N 1
ATOM 1549 C CA . ASP A 1 202 ? 21.425 5.872 -33.883 1.00 58.56 202 ASP A CA 1
ATOM 1550 C C . ASP A 1 202 ? 20.691 4.855 -34.772 1.00 58.56 202 ASP A C 1
ATOM 1552 O O . ASP A 1 202 ? 20.794 4.879 -35.997 1.00 58.56 202 ASP A O 1
ATOM 1556 N N . CYS A 1 203 ? 19.913 3.963 -34.154 1.00 56.56 203 CYS A N 1
ATOM 1557 C CA . CYS A 1 203 ? 18.942 3.120 -34.852 1.00 56.56 203 CYS A CA 1
ATOM 1558 C C . CYS A 1 203 ? 17.554 3.769 -34.751 1.00 56.56 203 CYS A C 1
ATOM 1560 O O . CYS A 1 203 ? 17.118 4.142 -33.660 1.00 56.56 203 CYS A O 1
ATOM 1562 N N . ARG A 1 204 ? 16.856 3.922 -35.882 1.00 60.28 204 ARG A N 1
ATOM 1563 C CA . ARG A 1 204 ? 15.501 4.491 -35.926 1.00 60.28 204 ARG A CA 1
ATOM 1564 C C . ARG A 1 204 ? 14.485 3.383 -36.162 1.00 60.28 204 ARG A C 1
ATOM 1566 O O . ARG A 1 204 ? 14.492 2.754 -37.215 1.00 60.28 204 ARG A O 1
ATOM 1573 N N . LEU A 1 205 ? 13.587 3.191 -35.202 1.00 59.19 205 LEU A N 1
ATOM 1574 C CA . LEU A 1 205 ? 12.406 2.349 -35.361 1.00 59.19 205 LEU A CA 1
ATOM 1575 C C . LEU A 1 205 ? 11.232 3.241 -35.774 1.00 59.19 205 LEU A C 1
ATOM 1577 O O . LEU A 1 205 ? 10.940 4.231 -35.105 1.00 59.19 205 LEU A O 1
ATOM 1581 N N . ILE A 1 206 ? 10.570 2.911 -36.883 1.00 58.78 206 ILE A N 1
ATOM 1582 C CA . ILE A 1 206 ? 9.342 3.596 -37.302 1.00 58.78 206 ILE A CA 1
ATOM 1583 C C . ILE A 1 206 ? 8.174 2.896 -36.610 1.00 58.78 206 ILE A C 1
ATOM 1585 O O . ILE A 1 206 ? 7.942 1.710 -36.833 1.00 58.78 206 ILE A O 1
ATOM 1589 N N . SER A 1 207 ? 7.447 3.629 -35.770 1.00 59.53 207 SER A N 1
ATOM 1590 C CA . SER A 1 207 ? 6.186 3.168 -35.190 1.00 59.53 207 SER A CA 1
ATOM 1591 C C . SER A 1 207 ? 5.017 3.797 -35.931 1.00 59.53 207 SER A C 1
ATOM 1593 O O . SER A 1 207 ? 5.016 5.003 -36.171 1.00 59.53 207 SER A O 1
ATOM 1595 N N . MET A 1 208 ? 4.016 2.988 -36.283 1.00 51.66 208 MET A N 1
ATOM 1596 C CA . MET A 1 208 ? 2.730 3.485 -36.792 1.00 51.66 208 MET A CA 1
ATOM 1597 C C . MET A 1 208 ? 1.749 3.820 -35.659 1.00 51.66 208 MET A C 1
ATOM 1599 O O . MET A 1 208 ? 0.644 4.287 -35.923 1.00 51.66 208 MET A O 1
ATOM 1603 N N . GLN A 1 209 ? 2.136 3.575 -34.406 1.00 58.12 209 GLN A N 1
ATOM 1604 C CA . GLN A 1 209 ? 1.336 3.895 -33.231 1.00 58.12 209 GLN A CA 1
ATOM 1605 C C . GLN A 1 209 ? 1.756 5.254 -32.672 1.00 58.12 209 GLN A C 1
ATOM 1607 O O . GLN A 1 209 ? 2.945 5.565 -32.578 1.00 58.12 209 GLN A O 1
ATOM 1612 N N . GLY A 1 210 ? 0.773 6.072 -32.292 1.00 53.09 210 GLY A N 1
ATOM 1613 C CA . GLY A 1 210 ? 1.037 7.309 -31.568 1.00 53.09 210 GLY A CA 1
ATOM 1614 C C . GLY A 1 210 ? 1.635 6.985 -30.202 1.00 53.09 210 GLY A C 1
ATOM 1615 O O . GLY A 1 210 ? 0.995 6.323 -29.390 1.00 53.09 210 GLY A O 1
ATOM 1616 N N . LEU A 1 211 ? 2.857 7.447 -29.938 1.00 55.53 211 LEU A N 1
ATOM 1617 C CA . LEU A 1 211 ? 3.421 7.411 -28.591 1.00 55.53 211 LEU A CA 1
ATOM 1618 C C . LEU A 1 211 ? 2.599 8.354 -27.707 1.00 55.53 211 LEU A C 1
ATOM 1620 O O . LEU A 1 211 ? 2.518 9.550 -27.990 1.00 55.53 211 LEU A O 1
ATOM 1624 N N . SER A 1 212 ? 1.999 7.834 -26.637 1.00 52.12 212 SER A N 1
ATOM 1625 C CA . SER A 1 212 ? 1.347 8.674 -25.634 1.00 52.12 212 SER A CA 1
ATOM 1626 C C . SER A 1 212 ? 2.411 9.519 -24.931 1.00 52.12 212 SER A C 1
ATOM 1628 O O . SER A 1 212 ? 3.259 8.991 -24.204 1.00 52.12 212 SER A O 1
ATOM 1630 N N . THR A 1 213 ? 2.388 10.831 -25.147 1.00 51.41 213 THR A N 1
ATOM 1631 C CA . THR A 1 213 ? 3.186 11.777 -24.367 1.00 51.41 213 THR A CA 1
ATOM 1632 C C . THR A 1 213 ? 2.622 11.860 -22.959 1.00 51.41 213 THR A C 1
ATOM 1634 O O . THR A 1 213 ? 1.457 12.213 -22.775 1.00 51.41 213 THR A O 1
ATOM 1637 N N . LEU A 1 214 ? 3.449 11.556 -21.960 1.00 52.66 214 LEU A N 1
ATOM 1638 C CA . LEU A 1 214 ? 3.137 11.893 -20.577 1.00 52.66 214 LEU A CA 1
ATOM 1639 C C . LEU A 1 214 ? 3.102 13.421 -20.454 1.00 52.66 214 LEU A C 1
ATOM 1641 O O . LEU A 1 214 ? 4.098 14.097 -20.711 1.00 52.66 214 LEU A O 1
ATOM 1645 N N . ASN A 1 215 ? 1.944 13.955 -20.073 1.00 53.03 215 ASN A N 1
ATOM 1646 C CA . ASN A 1 215 ? 1.764 15.373 -19.793 1.00 53.03 215 ASN A CA 1
ATOM 1647 C C . ASN A 1 215 ? 1.926 15.597 -18.292 1.00 53.03 215 ASN A C 1
ATOM 1649 O O . ASN A 1 215 ? 1.171 15.031 -17.502 1.00 53.03 215 ASN A O 1
ATOM 1653 N N . THR A 1 216 ? 2.854 16.465 -17.890 1.00 57.47 216 THR A N 1
ATOM 1654 C CA . THR A 1 216 ? 2.760 17.056 -16.553 1.00 57.47 216 THR A CA 1
ATOM 1655 C C . THR A 1 216 ? 1.622 18.067 -16.594 1.00 57.47 216 THR A C 1
ATOM 1657 O O . THR A 1 216 ? 1.661 19.010 -17.388 1.00 57.47 216 THR A O 1
ATOM 1660 N N . VAL A 1 217 ? 0.595 17.848 -15.775 1.00 59.78 217 VAL A N 1
ATOM 1661 C CA . VAL A 1 217 ? -0.521 18.784 -15.623 1.00 59.78 217 VAL A CA 1
ATOM 1662 C C . VAL A 1 217 ? -0.241 19.651 -14.408 1.00 59.78 217 VAL A C 1
ATOM 1664 O O . VAL A 1 217 ? -0.278 19.174 -13.278 1.00 59.78 217 VAL A O 1
ATOM 1667 N N . ASN A 1 218 ? 0.032 20.927 -14.647 1.00 64.75 218 ASN A N 1
ATOM 1668 C CA . ASN A 1 218 ? 0.120 21.924 -13.593 1.00 64.75 218 ASN A CA 1
ATOM 1669 C C . ASN A 1 218 ? -1.250 22.576 -13.441 1.00 64.75 218 ASN A C 1
ATOM 1671 O O . ASN A 1 218 ? -1.757 23.191 -14.380 1.00 64.75 218 ASN A O 1
ATOM 1675 N N . MET A 1 219 ? -1.847 22.430 -12.264 1.00 61.31 219 MET A N 1
ATOM 1676 C CA . MET A 1 219 ? -3.128 23.047 -11.942 1.00 61.31 219 MET A CA 1
ATOM 1677 C C . MET A 1 219 ? -2.899 24.261 -11.056 1.00 61.31 219 MET A C 1
ATOM 1679 O O . MET A 1 219 ? -2.297 24.149 -9.987 1.00 61.31 219 MET A O 1
ATOM 1683 N N . ASN A 1 220 ? -3.426 25.406 -11.468 1.00 65.81 220 ASN A N 1
ATOM 1684 C CA . ASN A 1 220 ? -3.574 26.555 -10.598 1.00 65.81 220 ASN A CA 1
ATOM 1685 C C . ASN A 1 220 ? -5.006 26.569 -10.059 1.00 65.81 220 ASN A C 1
ATOM 1687 O O . ASN A 1 220 ? -5.930 27.038 -10.721 1.00 65.81 220 ASN A O 1
ATOM 1691 N N . PHE A 1 221 ? -5.191 26.059 -8.840 1.00 63.59 221 PHE A N 1
ATOM 1692 C CA . PHE A 1 221 ? -6.505 26.032 -8.192 1.00 63.59 221 PHE A CA 1
ATOM 1693 C C . PHE A 1 221 ? -7.075 27.433 -7.919 1.00 63.59 221 PHE A C 1
ATOM 1695 O O . PHE A 1 221 ? -8.287 27.559 -7.784 1.00 63.59 221 PHE A O 1
ATOM 1702 N N . TYR A 1 222 ? -6.232 28.472 -7.863 1.00 61.12 222 TYR A N 1
ATOM 1703 C CA . TYR A 1 222 ? -6.667 29.856 -7.646 1.00 61.12 222 TYR A CA 1
ATOM 1704 C C . TYR A 1 222 ? -7.264 30.478 -8.909 1.00 61.12 222 TYR A C 1
ATOM 1706 O O . TYR A 1 222 ? -8.253 31.197 -8.841 1.00 61.12 222 TYR A O 1
ATOM 1714 N N . GLU A 1 223 ? -6.666 30.195 -10.065 1.00 63.88 223 GLU A N 1
ATOM 1715 C CA . GLU A 1 223 ? -7.101 30.738 -11.358 1.00 63.88 223 GLU A CA 1
ATOM 1716 C C . GLU A 1 223 ? -8.031 29.782 -12.117 1.00 63.88 223 GLU A C 1
ATOM 1718 O O . GLU A 1 223 ? -8.575 30.141 -13.159 1.00 63.88 223 GLU A O 1
ATOM 1723 N N . GLY A 1 224 ? -8.195 28.548 -11.627 1.00 63.44 224 GLY A N 1
ATOM 1724 C CA . GLY A 1 224 ? -8.925 27.490 -12.325 1.00 63.44 224 GLY A CA 1
ATOM 1725 C C . GLY A 1 224 ? -8.262 27.070 -13.641 1.00 63.44 224 GLY A C 1
ATOM 1726 O O . GLY A 1 224 ? -8.937 26.551 -14.529 1.00 63.44 224 GLY A O 1
ATOM 1727 N N . THR A 1 225 ? -6.958 27.317 -13.800 1.00 69.25 225 THR A N 1
ATOM 1728 C CA . THR A 1 225 ? -6.222 27.039 -15.038 1.00 69.25 225 THR A CA 1
ATOM 1729 C C . THR A 1 225 ? -5.448 25.729 -14.938 1.00 69.25 225 THR A C 1
ATOM 1731 O O . THR A 1 225 ? -4.830 25.423 -13.920 1.00 69.25 225 THR A O 1
ATOM 1734 N N . ASN A 1 226 ? -5.451 24.961 -16.030 1.00 65.94 226 ASN A N 1
ATOM 1735 C CA . ASN A 1 226 ? -4.660 23.742 -16.177 1.00 65.94 226 ASN A CA 1
ATOM 1736 C C . ASN A 1 226 ? -3.689 23.924 -17.344 1.00 65.94 226 ASN A C 1
ATOM 1738 O O . ASN A 1 226 ? -4.106 24.159 -18.478 1.00 65.94 226 ASN A O 1
ATOM 1742 N N . THR A 1 227 ? -2.390 23.814 -17.074 1.00 66.62 227 THR A N 1
ATOM 1743 C CA . THR A 1 227 ? -1.339 23.860 -18.096 1.00 66.62 227 THR A CA 1
ATOM 1744 C C . THR A 1 227 ? -0.740 22.478 -18.292 1.00 66.62 227 THR A C 1
ATOM 1746 O O . THR A 1 227 ? -0.323 21.815 -17.344 1.00 66.62 227 THR A O 1
ATOM 1749 N N . HIS A 1 228 ? -0.707 22.039 -19.547 1.00 63.31 228 HIS A N 1
ATOM 1750 C CA . HIS A 1 228 ? -0.124 20.765 -19.943 1.00 63.31 228 HIS A CA 1
ATOM 1751 C C . HIS A 1 228 ? 1.280 21.018 -20.489 1.00 63.31 228 HIS A C 1
ATOM 1753 O O . HIS A 1 228 ? 1.436 21.544 -21.591 1.00 63.31 228 HIS A O 1
ATOM 1759 N N . ASN A 1 229 ? 2.301 20.635 -19.727 1.00 60.91 229 ASN A N 1
ATOM 1760 C CA . ASN A 1 229 ? 3.679 20.680 -20.196 1.00 60.91 229 ASN A CA 1
ATOM 1761 C C . ASN A 1 229 ? 4.009 19.360 -20.896 1.00 60.91 229 ASN A C 1
ATOM 1763 O O . ASN A 1 229 ? 4.194 18.325 -20.250 1.00 60.91 229 ASN A O 1
ATOM 1767 N N . VAL A 1 230 ? 4.091 19.403 -22.227 1.00 58.44 230 VAL A N 1
ATOM 1768 C CA . VAL A 1 230 ? 4.611 18.294 -23.033 1.00 58.44 230 VAL A CA 1
ATOM 1769 C C . VAL A 1 230 ? 6.128 18.336 -22.923 1.00 58.44 230 VAL A C 1
ATOM 1771 O O . VAL A 1 230 ? 6.765 19.260 -23.428 1.00 58.44 230 VAL A O 1
ATOM 1774 N N . THR A 1 231 ? 6.718 17.362 -22.237 1.00 54.91 231 THR A N 1
ATOM 1775 C CA . THR A 1 231 ? 8.177 17.299 -22.121 1.00 54.91 231 THR A CA 1
ATOM 1776 C C . THR A 1 231 ? 8.743 16.374 -23.191 1.00 54.91 231 THR A C 1
ATOM 1778 O O . THR A 1 231 ? 8.114 15.381 -23.542 1.00 54.91 231 THR A O 1
ATOM 1781 N N . ALA A 1 232 ? 9.903 16.722 -23.757 1.00 52.19 232 ALA A N 1
ATOM 1782 C CA . ALA A 1 232 ? 10.483 16.036 -24.911 1.00 52.19 232 ALA A CA 1
ATOM 1783 C C . ALA A 1 232 ? 10.537 14.502 -24.730 1.00 52.19 232 ALA A C 1
ATOM 1785 O O . ALA A 1 232 ? 11.058 14.013 -23.727 1.00 52.19 232 ALA A O 1
ATOM 1786 N N . ASN A 1 233 ? 10.047 13.783 -25.750 1.00 55.03 233 ASN A N 1
ATOM 1787 C CA . ASN A 1 233 ? 9.740 12.341 -25.873 1.00 55.03 233 ASN A CA 1
ATOM 1788 C C . ASN A 1 233 ? 10.913 11.352 -25.661 1.00 55.03 233 ASN A C 1
ATOM 1790 O O . ASN A 1 233 ? 10.995 10.318 -26.323 1.00 55.03 233 ASN A O 1
ATOM 1794 N N . THR A 1 234 ? 11.876 11.659 -24.797 1.00 65.44 234 THR A N 1
ATOM 1795 C CA . THR A 1 234 ? 13.157 10.945 -24.722 1.00 65.44 234 THR A CA 1
ATOM 1796 C C . THR A 1 234 ? 13.192 9.958 -23.565 1.00 65.44 234 THR A C 1
ATOM 1798 O O . THR A 1 234 ? 13.785 10.210 -22.524 1.00 65.44 234 THR A O 1
ATOM 1801 N N . TYR A 1 235 ? 12.583 8.792 -23.751 1.00 72.62 235 TYR A N 1
ATOM 1802 C CA . TYR A 1 235 ? 12.744 7.678 -22.821 1.00 72.62 235 TYR A CA 1
ATOM 1803 C C . TYR A 1 235 ? 14.215 7.249 -22.712 1.00 72.62 235 TYR A C 1
ATOM 1805 O O . TYR A 1 235 ? 14.921 7.119 -23.713 1.00 72.62 235 TYR A O 1
ATOM 1813 N N . LYS A 1 236 ? 14.685 7.008 -21.485 1.00 78.81 236 LYS A N 1
ATOM 1814 C CA . LYS A 1 236 ? 16.028 6.478 -21.219 1.00 78.81 236 LYS A CA 1
ATOM 1815 C C . LYS A 1 236 ? 15.916 5.037 -20.765 1.00 78.81 236 LYS A C 1
ATOM 1817 O O . LYS A 1 236 ? 15.033 4.705 -19.989 1.00 78.81 236 LYS A O 1
ATOM 1822 N N . GLN A 1 237 ? 16.818 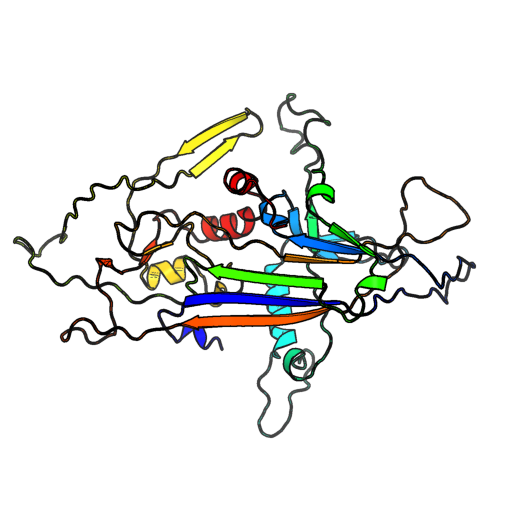4.178 -21.219 1.00 84.50 237 GLN A N 1
ATOM 1823 C CA . GLN A 1 237 ? 16.882 2.813 -20.709 1.00 84.50 237 GLN A CA 1
ATOM 1824 C C . GLN A 1 237 ? 17.148 2.831 -19.195 1.00 84.50 237 GLN A C 1
ATOM 1826 O O . GLN A 1 237 ? 18.041 3.540 -18.721 1.00 84.50 237 GLN A O 1
ATOM 1831 N N . LEU A 1 238 ? 16.388 2.041 -18.441 1.00 86.94 238 LEU A N 1
ATOM 1832 C CA . LEU A 1 238 ? 16.494 1.932 -16.993 1.00 86.94 238 LEU A CA 1
ATOM 1833 C C . LEU A 1 238 ? 17.729 1.103 -16.618 1.00 86.94 238 LEU A C 1
ATOM 1835 O O . LEU A 1 238 ? 17.679 -0.118 -16.499 1.00 86.94 238 LEU A O 1
ATOM 1839 N N . ARG A 1 239 ? 18.862 1.790 -16.468 1.00 86.94 239 ARG A N 1
ATOM 1840 C CA . ARG A 1 239 ? 20.155 1.214 -16.064 1.00 86.94 239 ARG A CA 1
ATOM 1841 C C . ARG A 1 239 ? 20.370 1.322 -14.550 1.00 86.94 239 ARG A C 1
ATOM 1843 O O . ARG A 1 239 ? 19.735 2.170 -13.923 1.00 86.94 239 ARG A O 1
ATOM 1850 N N . PRO A 1 240 ? 21.317 0.568 -13.956 1.00 86.12 240 PRO A N 1
ATOM 1851 C CA . PRO A 1 240 ? 21.569 0.598 -12.512 1.00 86.12 240 PRO A CA 1
ATOM 1852 C C . PRO A 1 240 ? 21.819 1.996 -11.930 1.00 86.12 240 PRO A C 1
ATOM 1854 O O . PRO A 1 240 ? 21.351 2.296 -10.836 1.00 86.12 240 PRO A O 1
ATOM 1857 N N . SER A 1 241 ? 22.512 2.876 -12.660 1.00 84.12 241 SER A N 1
ATOM 1858 C CA . SER A 1 241 ? 22.747 4.260 -12.224 1.00 84.12 241 SER A CA 1
ATOM 1859 C C . SER A 1 241 ? 21.450 5.055 -12.079 1.00 84.12 241 SER A C 1
ATOM 1861 O O . SER A 1 241 ? 21.295 5.786 -11.106 1.00 84.12 241 SER A O 1
ATOM 1863 N N . PHE A 1 242 ? 20.511 4.875 -13.011 1.00 82.38 242 PHE A N 1
ATOM 1864 C CA . PHE A 1 242 ? 19.215 5.546 -12.979 1.00 82.38 242 PHE A CA 1
ATOM 1865 C C . PHE A 1 242 ? 18.250 4.873 -11.993 1.00 82.38 242 PHE A C 1
ATOM 1867 O O . PHE A 1 242 ? 17.511 5.548 -11.291 1.00 82.38 242 PHE A O 1
ATOM 1874 N N . TRP A 1 243 ? 18.296 3.543 -11.862 1.00 85.19 243 TRP A N 1
ATOM 1875 C CA . TRP A 1 243 ? 17.552 2.820 -10.825 1.00 85.19 243 TRP A CA 1
ATOM 1876 C C . TRP A 1 243 ? 17.905 3.327 -9.423 1.00 85.19 243 TRP A C 1
ATOM 1878 O O . TRP A 1 243 ? 17.021 3.673 -8.643 1.00 85.19 243 TRP A O 1
ATOM 1888 N N . ASN A 1 244 ? 19.201 3.443 -9.127 1.00 83.50 244 ASN A N 1
ATOM 1889 C CA . ASN A 1 244 ? 19.684 3.955 -7.844 1.00 83.50 244 ASN A CA 1
ATOM 1890 C C . ASN A 1 244 ? 19.368 5.446 -7.646 1.00 83.50 244 ASN A C 1
ATOM 1892 O O . ASN A 1 244 ? 19.273 5.900 -6.509 1.00 83.50 244 ASN A O 1
ATOM 1896 N N . SER A 1 245 ? 19.201 6.211 -8.732 1.00 79.19 245 SER A N 1
ATOM 1897 C CA . SER A 1 245 ? 18.751 7.603 -8.659 1.00 79.19 245 SER A CA 1
ATOM 1898 C C . SER A 1 245 ? 17.237 7.757 -8.569 1.00 79.19 245 SER A C 1
ATOM 1900 O O . SER A 1 245 ? 16.794 8.885 -8.427 1.00 79.19 245 SER A O 1
ATOM 1902 N N . LEU A 1 246 ? 16.448 6.688 -8.718 1.00 76.44 246 LEU A N 1
ATOM 1903 C CA . LEU A 1 246 ? 14.999 6.671 -8.466 1.00 76.44 246 LEU A CA 1
ATOM 1904 C C . LEU A 1 246 ? 14.695 6.135 -7.067 1.00 76.44 246 LEU A C 1
ATOM 1906 O O . LEU A 1 246 ? 13.800 6.629 -6.387 1.00 76.44 246 LEU A O 1
ATOM 1910 N N . TYR A 1 247 ? 15.452 5.122 -6.650 1.00 77.94 247 TYR A N 1
ATOM 1911 C CA . TYR A 1 247 ? 15.301 4.436 -5.378 1.00 77.94 247 TYR A CA 1
ATOM 1912 C C . TYR A 1 247 ? 16.623 4.523 -4.615 1.00 77.94 247 TYR A C 1
ATOM 1914 O O . TYR A 1 247 ? 17.562 3.768 -4.879 1.00 77.94 247 TYR A O 1
ATOM 1922 N N . SER A 1 248 ? 16.707 5.454 -3.667 1.00 67.25 248 SER A N 1
ATOM 1923 C CA . SER A 1 248 ? 17.849 5.544 -2.762 1.00 67.25 248 SER A CA 1
ATOM 1924 C C . SER A 1 248 ? 17.888 4.327 -1.831 1.00 67.25 248 SER A C 1
ATOM 1926 O O . SER A 1 248 ? 16.899 3.972 -1.199 1.00 67.25 248 SER A O 1
ATOM 1928 N N . GLY A 1 249 ? 19.040 3.664 -1.720 1.00 65.31 249 GLY A N 1
ATOM 1929 C CA . GLY A 1 249 ? 19.270 2.660 -0.675 1.00 65.31 249 GLY A CA 1
ATOM 1930 C C . GLY A 1 249 ? 18.349 1.431 -0.732 1.00 65.31 249 GLY A C 1
ATOM 1931 O O . GLY A 1 249 ? 18.288 0.738 -1.750 1.00 65.31 249 GLY A O 1
ATOM 1932 N N . ASP A 1 250 ? 17.727 1.104 0.402 1.00 63.66 250 ASP A N 1
ATOM 1933 C CA . ASP A 1 250 ? 16.797 -0.027 0.575 1.00 63.66 250 ASP A CA 1
ATOM 1934 C C . ASP A 1 250 ? 15.328 0.436 0.561 1.00 63.66 250 ASP A C 1
ATOM 1936 O O . ASP A 1 250 ? 14.419 -0.313 0.919 1.00 63.66 250 ASP A O 1
ATOM 1940 N N . ASP A 1 251 ? 15.082 1.672 0.115 1.00 67.00 251 ASP A N 1
ATOM 1941 C CA . ASP A 1 251 ? 13.785 2.332 0.252 1.00 67.00 251 ASP A CA 1
ATOM 1942 C C . ASP A 1 251 ? 12.727 1.790 -0.733 1.00 67.00 251 ASP A C 1
ATOM 1944 O O . ASP A 1 251 ? 11.533 2.035 -0.570 1.00 67.00 251 ASP A O 1
ATOM 1948 N N . ARG A 1 252 ? 13.133 0.978 -1.724 1.00 76.31 252 ARG A N 1
ATOM 1949 C CA . ARG A 1 252 ? 12.223 0.381 -2.718 1.00 76.31 252 ARG A CA 1
ATOM 1950 C C . ARG A 1 252 ? 11.088 -0.432 -2.087 1.00 76.31 252 ARG A C 1
ATOM 1952 O O . ARG A 1 252 ? 10.011 -0.481 -2.675 1.00 76.31 252 ARG A O 1
ATOM 1959 N N . TYR A 1 253 ? 11.301 -1.030 -0.915 1.00 70.31 253 TYR A N 1
ATOM 1960 C CA . TYR A 1 253 ? 10.274 -1.793 -0.195 1.00 70.31 253 TYR A CA 1
ATOM 1961 C C . TYR A 1 253 ? 9.054 -0.978 0.230 1.00 70.31 253 TYR A C 1
ATOM 1963 O O . TYR A 1 253 ? 7.988 -1.548 0.430 1.00 70.31 253 TYR A O 1
ATOM 1971 N N . PHE A 1 254 ? 9.217 0.331 0.394 1.00 70.25 254 PHE A N 1
ATOM 1972 C CA . PHE A 1 254 ? 8.169 1.210 0.911 1.00 70.25 254 PHE A CA 1
ATOM 1973 C C . PHE A 1 254 ? 7.390 1.912 -0.199 1.00 70.25 254 PHE A C 1
ATOM 1975 O O . PHE A 1 254 ? 6.382 2.561 0.067 1.00 70.25 254 PHE A O 1
ATOM 1982 N N . ASN A 1 255 ? 7.856 1.782 -1.440 1.00 73.81 255 ASN A N 1
ATOM 1983 C CA . ASN A 1 255 ? 7.210 2.383 -2.593 1.00 73.81 255 ASN A CA 1
ATOM 1984 C C . ASN A 1 255 ? 6.177 1.411 -3.179 1.00 73.81 255 ASN A C 1
ATOM 1986 O O . ASN A 1 255 ? 6.384 0.194 -3.103 1.00 73.81 255 ASN A O 1
ATOM 1990 N N . PRO A 1 256 ? 5.109 1.921 -3.821 1.00 75.75 256 PRO A N 1
ATOM 1991 C CA . PRO A 1 256 ? 4.124 1.094 -4.508 1.00 75.75 256 PRO A CA 1
ATOM 1992 C C . PRO A 1 256 ? 4.770 0.034 -5.402 1.00 75.75 256 PRO A C 1
ATOM 1994 O O . PRO A 1 256 ? 5.856 0.225 -5.965 1.00 75.75 256 PRO A O 1
ATOM 1997 N N . THR A 1 257 ? 4.126 -1.127 -5.500 1.00 80.38 257 THR A N 1
ATOM 1998 C CA . THR A 1 257 ? 4.674 -2.225 -6.305 1.00 80.38 257 THR A CA 1
ATOM 1999 C C . THR A 1 257 ? 4.663 -1.874 -7.789 1.00 80.38 257 THR A C 1
ATOM 2001 O O . THR A 1 257 ? 5.661 -2.129 -8.458 1.00 80.38 257 THR A O 1
ATOM 2004 N N . ASP A 1 258 ? 3.607 -1.207 -8.260 1.00 80.31 258 ASP A N 1
ATOM 2005 C CA . ASP A 1 258 ? 3.474 -0.759 -9.644 1.00 80.31 258 ASP A CA 1
ATOM 2006 C C . ASP A 1 258 ? 4.213 0.559 -9.920 1.00 80.31 258 ASP A C 1
ATOM 2008 O O . ASP A 1 258 ? 4.081 1.540 -9.185 1.00 80.31 258 ASP A O 1
ATOM 2012 N N . CYS A 1 259 ? 4.973 0.582 -11.013 1.00 79.00 259 CYS A N 1
ATOM 2013 C CA . CYS A 1 259 ? 5.657 1.758 -11.544 1.00 79.00 259 CYS A CA 1
ATOM 2014 C C . CYS A 1 259 ? 5.300 2.069 -13.011 1.00 79.00 259 CYS A C 1
ATOM 2016 O O . CYS A 1 259 ? 6.026 2.805 -13.685 1.00 79.00 259 CYS A O 1
ATOM 2018 N N . SER A 1 260 ? 4.161 1.559 -13.494 1.00 75.75 260 SER A N 1
ATOM 2019 C CA . SER A 1 260 ? 3.665 1.707 -14.875 1.00 75.75 260 SER A CA 1
ATOM 2020 C C . SER A 1 260 ? 3.482 3.162 -15.324 1.00 75.75 260 SER A C 1
ATOM 2022 O O . SER A 1 260 ? 3.520 3.461 -16.514 1.00 75.75 260 SER A O 1
ATOM 2024 N N . GLN A 1 261 ? 3.349 4.093 -14.376 1.00 70.19 261 GLN A N 1
ATOM 2025 C CA . GLN A 1 261 ? 3.205 5.523 -14.651 1.00 70.19 261 GLN A CA 1
ATOM 2026 C C . GLN A 1 261 ? 4.459 6.184 -15.238 1.00 70.19 261 GLN A C 1
ATOM 2028 O O . GLN A 1 261 ? 4.347 7.191 -15.933 1.00 70.19 261 GLN A O 1
ATOM 2033 N N . PHE A 1 262 ? 5.653 5.665 -14.937 1.00 73.75 262 PHE A N 1
ATOM 2034 C CA . PHE A 1 262 ? 6.919 6.283 -15.354 1.00 73.75 262 PHE A CA 1
ATOM 2035 C C . PHE A 1 262 ? 7.930 5.293 -15.937 1.00 73.75 262 PHE A C 1
ATOM 2037 O O . PHE A 1 262 ? 8.932 5.734 -16.509 1.00 73.75 262 PHE A O 1
ATOM 2044 N N . ILE A 1 263 ? 7.675 3.985 -15.826 1.00 80.25 263 ILE A N 1
ATOM 2045 C CA . ILE A 1 263 ? 8.462 2.923 -16.455 1.00 80.25 263 ILE A CA 1
ATOM 2046 C C . ILE A 1 263 ? 7.597 2.171 -17.467 1.00 80.25 263 ILE A C 1
ATOM 2048 O O . ILE A 1 263 ? 6.499 1.720 -17.159 1.00 80.25 263 ILE A O 1
ATOM 2052 N N . THR A 1 264 ? 8.147 1.979 -18.661 1.00 79.31 264 THR A N 1
ATOM 2053 C CA . THR A 1 264 ? 7.556 1.195 -19.747 1.00 79.31 264 THR A CA 1
ATOM 2054 C C . THR A 1 264 ? 8.508 0.084 -20.194 1.00 79.31 264 THR A C 1
ATOM 2056 O O . THR A 1 264 ? 9.712 0.135 -19.921 1.00 79.31 264 THR A O 1
ATOM 2059 N N . ARG A 1 265 ? 7.982 -0.940 -20.870 1.00 83.38 265 ARG A N 1
ATOM 2060 C CA . ARG A 1 265 ? 8.774 -2.032 -21.445 1.00 83.38 265 ARG A CA 1
ATOM 2061 C C . ARG A 1 265 ? 8.845 -1.858 -22.956 1.00 83.38 265 ARG A C 1
ATOM 2063 O O . ARG A 1 265 ? 7.846 -1.985 -23.637 1.00 83.38 265 ARG A O 1
ATOM 2070 N N . GLY A 1 266 ? 10.038 -1.659 -23.487 1.00 77.88 266 GLY A N 1
ATOM 2071 C CA . GLY A 1 266 ? 10.248 -1.464 -24.911 1.00 77.88 266 GLY A CA 1
ATOM 2072 C C . GLY A 1 266 ? 9.830 -0.076 -25.415 1.00 77.88 266 GLY A C 1
ATOM 2073 O O . GLY A 1 266 ? 9.188 0.698 -24.704 1.00 77.88 266 GLY A O 1
ATOM 2074 N N . PRO A 1 267 ? 10.215 0.267 -26.654 1.00 64.56 267 PRO A N 1
ATOM 2075 C CA . PRO A 1 267 ? 9.945 1.576 -27.247 1.00 64.56 267 PRO A CA 1
ATOM 2076 C C . PRO A 1 267 ? 8.529 1.727 -27.829 1.00 64.56 267 PRO A C 1
ATOM 2078 O O . PRO A 1 267 ? 8.133 2.845 -28.131 1.00 64.56 267 PRO A O 1
ATOM 2081 N N . ASN A 1 268 ? 7.785 0.629 -28.010 1.00 58.09 268 ASN A N 1
ATOM 2082 C CA . ASN A 1 268 ? 6.532 0.579 -28.776 1.00 58.09 268 ASN A CA 1
ATOM 2083 C C . ASN A 1 268 ? 5.445 -0.271 -28.102 1.00 58.09 268 ASN A C 1
ATOM 2085 O O . ASN A 1 268 ? 4.625 -0.848 -28.803 1.00 58.09 268 ASN A O 1
ATOM 2089 N N . THR A 1 269 ? 5.426 -0.419 -26.777 1.00 57.94 269 THR A N 1
ATOM 2090 C CA . THR A 1 269 ? 4.261 -1.042 -26.131 1.00 57.94 269 THR A CA 1
ATOM 2091 C C . THR A 1 269 ? 3.129 -0.021 -26.048 1.00 57.94 269 THR A C 1
ATOM 2093 O O . THR A 1 269 ? 3.231 0.909 -25.238 1.00 57.94 269 THR A O 1
ATOM 2096 N N . PRO A 1 270 ? 2.067 -0.152 -26.866 1.00 50.69 270 PRO A N 1
ATOM 2097 C CA . PRO A 1 270 ? 0.841 0.575 -26.613 1.00 50.69 270 PRO A CA 1
ATOM 2098 C C . PRO A 1 270 ? 0.248 0.028 -25.311 1.00 50.69 270 PRO A C 1
ATOM 2100 O O . PRO A 1 270 ? 0.367 -1.158 -25.014 1.00 50.69 270 PRO A O 1
ATOM 2103 N N . GLU A 1 271 ? -0.405 0.896 -24.551 1.00 50.03 271 GLU A N 1
ATOM 2104 C CA . GLU A 1 271 ? -1.332 0.491 -23.494 1.00 50.03 271 GLU A CA 1
ATOM 2105 C C . GLU A 1 271 ? -0.718 -0.266 -22.312 1.00 50.03 271 GLU A C 1
ATOM 2107 O O . GLU A 1 271 ? -0.945 -1.455 -22.097 1.00 50.03 271 GLU A O 1
ATOM 2112 N N . HIS A 1 272 ? -0.109 0.484 -21.401 1.00 49.25 272 HIS A N 1
ATOM 2113 C CA . HIS A 1 272 ? -0.430 0.242 -20.003 1.00 49.25 272 HIS A CA 1
ATOM 2114 C C . HIS A 1 272 ? -1.159 1.475 -19.501 1.00 49.25 272 HIS A C 1
ATOM 2116 O O . HIS A 1 272 ? -0.596 2.563 -19.406 1.00 49.25 272 HIS A O 1
ATOM 2122 N N . SER A 1 273 ? -2.459 1.297 -19.252 1.00 51.19 273 SER A N 1
ATOM 2123 C CA . SER A 1 273 ? -3.239 2.183 -18.397 1.00 51.19 273 SER A CA 1
ATOM 2124 C C . SER A 1 273 ? -2.350 2.622 -17.240 1.00 51.19 273 SER A C 1
ATOM 2126 O O . SER A 1 273 ? -1.735 1.750 -16.622 1.00 51.19 273 SER A O 1
ATOM 2128 N N . TYR A 1 274 ? -2.282 3.924 -16.971 1.00 56.53 274 TYR A N 1
ATOM 2129 C CA . TYR A 1 274 ? -1.602 4.533 -15.824 1.00 56.53 274 TYR A CA 1
ATOM 2130 C C . TYR A 1 274 ? -2.257 4.090 -14.502 1.00 56.53 274 TYR A C 1
ATOM 2132 O O . TYR A 1 274 ? -2.743 4.907 -13.719 1.00 56.53 274 TYR A O 1
ATOM 2140 N N . LYS A 1 275 ? -2.363 2.776 -14.299 1.00 63.78 275 LYS A N 1
ATOM 2141 C CA . LYS A 1 275 ? -3.026 2.140 -13.180 1.00 63.78 275 LYS A CA 1
ATOM 2142 C C . LYS A 1 275 ? -2.142 2.369 -11.981 1.00 63.78 275 LYS A C 1
ATOM 2144 O O . LYS A 1 275 ? -0.933 2.186 -12.012 1.00 63.78 275 LYS A O 1
ATOM 2149 N N . VAL A 1 276 ? -2.782 2.824 -10.926 1.00 71.00 276 VAL A N 1
ATOM 2150 C CA . VAL A 1 276 ? -2.163 2.931 -9.620 1.00 71.00 276 VAL A CA 1
ATOM 2151 C C . VAL A 1 276 ? -2.691 1.771 -8.810 1.00 71.00 276 VAL A C 1
ATOM 2153 O O . VAL A 1 276 ? -3.864 1.414 -8.918 1.00 71.00 276 VAL A O 1
ATOM 2156 N N . GLN A 1 277 ? -1.827 1.186 -7.992 1.00 77.44 277 GLN A N 1
ATOM 2157 C CA . GLN A 1 277 ? -2.268 0.243 -6.982 1.00 77.44 277 GLN A CA 1
ATOM 2158 C C . GLN A 1 277 ? -3.314 0.917 -6.077 1.00 77.44 277 GLN A C 1
ATOM 2160 O O . GLN A 1 277 ? -3.053 1.969 -5.486 1.00 77.44 277 GLN A O 1
ATOM 2165 N N . LEU A 1 278 ? -4.507 0.326 -5.995 1.00 80.44 278 LEU A N 1
ATOM 2166 C CA . LEU A 1 278 ? -5.597 0.866 -5.189 1.00 80.44 278 LEU A CA 1
ATOM 2167 C C . LEU A 1 278 ? -5.318 0.637 -3.702 1.00 80.44 278 LEU A C 1
ATOM 2169 O O . LEU A 1 278 ? -4.789 -0.403 -3.309 1.00 80.44 278 LEU A O 1
ATOM 2173 N N . SER A 1 279 ? -5.677 1.600 -2.858 1.00 84.56 279 SER A N 1
ATOM 2174 C CA . SER A 1 279 ? -5.505 1.436 -1.418 1.00 84.56 279 SER A CA 1
ATOM 2175 C C . SER A 1 279 ? -6.574 0.543 -0.786 1.00 84.56 279 SER A C 1
ATOM 2177 O O . SER A 1 279 ? -7.711 0.476 -1.251 1.00 84.56 279 SER A O 1
ATOM 2179 N N . LEU A 1 280 ? -6.219 -0.118 0.317 1.00 88.00 280 LEU A N 1
ATOM 2180 C CA . LEU A 1 280 ? -7.149 -0.850 1.173 1.00 88.00 280 LEU A CA 1
ATOM 2181 C C . LEU A 1 280 ? -7.120 -0.237 2.573 1.00 88.00 280 LEU A C 1
ATOM 2183 O O . LEU A 1 280 ? -6.055 -0.122 3.177 1.00 88.00 280 LEU A O 1
ATOM 2187 N N . HIS A 1 281 ? -8.290 0.125 3.094 1.00 89.44 281 HIS A N 1
ATOM 2188 C CA . HIS A 1 281 ? -8.459 0.661 4.439 1.00 89.44 281 HIS A CA 1
ATOM 2189 C C . HIS A 1 281 ? -9.466 -0.168 5.212 1.00 89.44 281 HIS A C 1
ATOM 2191 O O . HIS A 1 281 ? -10.595 -0.382 4.770 1.00 89.44 281 HIS A O 1
ATOM 2197 N N . VAL A 1 282 ? -9.053 -0.580 6.403 1.00 91.69 282 VAL A N 1
ATOM 2198 C CA . VAL A 1 282 ? -9.902 -1.240 7.387 1.00 91.69 282 VAL A CA 1
ATOM 2199 C C . VAL A 1 282 ? -9.729 -0.529 8.719 1.00 91.69 282 VAL A C 1
ATOM 2201 O O . VAL A 1 282 ? -8.629 -0.094 9.063 1.00 91.69 282 VAL A O 1
ATOM 2204 N N . GLY A 1 283 ? -10.817 -0.373 9.459 1.00 91.06 283 GLY A N 1
ATOM 2205 C CA . GLY A 1 283 ? -10.789 0.298 10.749 1.00 91.06 283 GLY A CA 1
ATOM 2206 C C . GLY A 1 283 ? -12.072 0.095 11.535 1.00 91.06 283 GLY A C 1
ATOM 2207 O O . GLY A 1 283 ? -13.027 -0.521 11.066 1.00 91.06 283 GLY A O 1
ATOM 2208 N N . 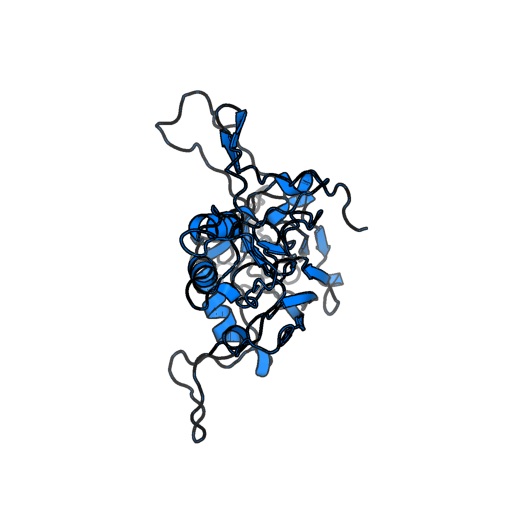VAL A 1 284 ? -12.089 0.621 12.754 1.00 90.00 284 VAL A N 1
ATOM 2209 C CA . VAL A 1 284 ? -13.289 0.687 13.592 1.00 90.00 284 VAL A CA 1
ATOM 2210 C C . VAL A 1 284 ? -13.627 2.154 13.796 1.00 90.00 284 VAL A C 1
ATOM 2212 O O . VAL A 1 284 ? -12.740 2.973 14.030 1.00 90.00 284 VAL A O 1
ATOM 2215 N N . ALA A 1 285 ? -14.905 2.499 13.664 1.00 88.81 285 ALA A N 1
ATOM 2216 C CA . ALA A 1 285 ? -15.371 3.848 13.936 1.00 88.81 285 ALA A CA 1
ATOM 2217 C C . ALA A 1 285 ? -15.141 4.197 15.412 1.00 88.81 285 ALA A C 1
ATOM 2219 O O . ALA A 1 285 ? -15.349 3.357 16.290 1.00 88.81 285 ALA A O 1
ATOM 2220 N N . ALA A 1 286 ? -14.768 5.448 15.681 1.00 84.94 286 ALA A N 1
ATOM 2221 C CA . ALA A 1 286 ? -14.689 5.945 17.047 1.00 84.94 286 ALA A CA 1
ATOM 2222 C C . ALA A 1 286 ? -16.045 5.765 17.745 1.00 84.94 286 ALA A C 1
ATOM 2224 O O . ALA A 1 286 ? -17.096 6.054 17.163 1.00 84.94 286 ALA A O 1
ATOM 2225 N N . VAL A 1 287 ? -16.019 5.272 18.983 1.00 84.81 287 VAL A N 1
ATOM 2226 C CA . VAL A 1 287 ? -17.230 5.002 19.760 1.00 84.81 287 VAL A CA 1
ATOM 2227 C C . VAL A 1 287 ? -17.475 6.185 20.695 1.00 84.81 287 VAL A C 1
ATOM 2229 O O . VAL A 1 287 ? -16.646 6.442 21.569 1.00 84.81 287 VAL A O 1
ATOM 2232 N N . PRO A 1 288 ? -18.572 6.943 20.513 1.00 81.00 288 PRO A N 1
ATOM 2233 C CA . PRO A 1 288 ? -18.898 8.059 21.389 1.00 81.00 288 PRO A CA 1
ATOM 2234 C C . PRO A 1 288 ? -19.037 7.609 22.839 1.00 81.00 288 PRO A C 1
ATOM 2236 O O . PRO A 1 288 ? -19.706 6.613 23.128 1.00 81.00 288 PRO A O 1
ATOM 2239 N N . GLN A 1 289 ? -18.452 8.373 23.756 1.00 76.69 289 GLN A N 1
ATOM 2240 C CA . GLN A 1 289 ? -18.666 8.148 25.177 1.00 76.69 289 GLN A CA 1
ATOM 2241 C C . GLN A 1 289 ? -20.122 8.482 25.525 1.00 76.69 289 GLN A C 1
ATOM 2243 O O . GLN A 1 289 ? -20.615 9.567 25.215 1.00 76.69 289 GLN A O 1
ATOM 2248 N N . LEU A 1 290 ? -20.817 7.556 26.187 1.00 70.44 290 LEU A N 1
ATOM 2249 C CA . LEU A 1 290 ? -22.158 7.818 26.707 1.00 70.44 290 LEU A CA 1
ATOM 2250 C C . LEU A 1 290 ? -22.042 8.689 27.966 1.00 70.44 290 LEU A C 1
ATOM 2252 O O . LEU A 1 290 ? -21.357 8.319 28.916 1.00 70.44 290 LEU A O 1
ATOM 2256 N N . THR A 1 291 ? -22.716 9.840 27.976 1.00 65.19 291 THR A N 1
ATOM 2257 C CA . THR A 1 291 ? -22.776 10.754 29.126 1.00 65.19 291 THR A CA 1
ATOM 2258 C C . THR A 1 291 ? -24.223 11.123 29.451 1.00 65.19 291 THR A C 1
ATOM 2260 O O . THR A 1 291 ? -25.069 11.202 28.562 1.00 65.19 291 THR A O 1
ATOM 2263 N N . THR A 1 292 ? -24.515 11.339 30.734 1.00 56.69 292 THR A N 1
ATOM 2264 C CA . THR A 1 292 ? -25.822 11.794 31.236 1.00 56.69 292 THR A CA 1
ATOM 2265 C C . THR A 1 292 ? -25.858 13.289 31.556 1.00 56.69 292 THR A C 1
ATOM 2267 O O . THR A 1 292 ? -26.905 13.788 31.960 1.00 56.69 292 THR A O 1
ATOM 2270 N N . THR A 1 293 ? -24.739 14.011 31.411 1.00 61.06 293 THR A N 1
ATOM 2271 C CA . THR A 1 293 ? -24.616 15.413 31.855 1.00 61.06 293 THR A CA 1
ATOM 2272 C C . THR A 1 293 ? -24.826 16.440 30.742 1.00 61.06 293 THR A C 1
ATOM 2274 O O . THR A 1 293 ? -25.400 17.494 31.006 1.00 61.06 293 THR A O 1
ATOM 2277 N N . SER A 1 294 ? -24.437 16.141 29.500 1.00 56.97 294 SER A N 1
ATOM 2278 C CA . SER A 1 294 ? -24.779 16.944 28.318 1.00 56.97 294 SER A CA 1
ATOM 2279 C C . SER A 1 294 ? -24.838 16.066 27.067 1.00 56.97 294 SER A C 1
ATOM 2281 O O . SER A 1 294 ? -23.870 15.402 26.705 1.00 56.97 294 SER A O 1
ATOM 2283 N N . ALA A 1 295 ? -25.993 16.042 26.402 1.00 62.62 295 ALA A N 1
ATOM 2284 C CA . ALA A 1 295 ? -26.141 15.414 25.094 1.00 62.62 295 ALA A CA 1
ATOM 2285 C C . ALA A 1 295 ? -25.846 16.462 24.016 1.00 62.62 295 ALA A C 1
ATOM 2287 O O . ALA A 1 295 ? -26.761 17.050 23.439 1.00 62.62 295 ALA A O 1
ATOM 2288 N N . ASP A 1 296 ? -24.564 16.738 23.788 1.00 69.44 296 ASP A N 1
ATOM 2289 C CA . ASP A 1 296 ? -24.165 17.580 22.663 1.00 69.44 296 ASP A CA 1
ATOM 2290 C C . ASP A 1 296 ? -24.573 16.896 21.351 1.00 69.44 296 ASP A C 1
ATOM 2292 O O . ASP A 1 296 ? -24.447 15.678 21.205 1.00 69.44 296 ASP A O 1
ATOM 2296 N N . LEU A 1 297 ? -25.043 17.679 20.374 1.00 77.88 297 LEU A N 1
ATOM 2297 C CA . LEU A 1 297 ? -25.450 17.162 19.059 1.00 77.88 297 LEU A CA 1
ATOM 2298 C C . LEU A 1 297 ? -24.302 16.399 18.369 1.00 77.88 297 LEU A C 1
ATOM 2300 O O . LEU A 1 297 ? -24.527 15.430 17.645 1.00 77.88 297 LEU A O 1
ATOM 2304 N N . THR A 1 298 ? -23.067 16.837 18.614 1.00 78.56 298 THR A N 1
ATOM 2305 C CA . THR A 1 298 ? -21.835 16.207 18.141 1.00 78.56 298 THR A CA 1
ATOM 2306 C C . THR A 1 298 ? -21.008 15.733 19.334 1.00 78.56 298 THR A C 1
ATOM 2308 O O . THR A 1 298 ? -20.552 16.576 20.112 1.00 78.56 298 THR A O 1
ATOM 2311 N N . PRO A 1 299 ? -20.760 14.421 19.478 1.00 76.81 299 PRO A N 1
ATOM 2312 C CA . PRO A 1 299 ? -19.920 13.908 20.551 1.00 76.81 299 PRO A CA 1
ATOM 2313 C C . PRO A 1 299 ? -18.498 14.476 20.490 1.00 76.81 299 PRO A C 1
ATOM 2315 O O . PRO A 1 299 ? -17.869 14.478 19.433 1.00 76.81 299 PRO A O 1
ATOM 2318 N N . THR A 1 300 ? -17.978 14.928 21.634 1.00 77.62 300 THR A N 1
ATOM 2319 C CA . THR A 1 300 ? -16.614 15.480 21.760 1.00 77.62 300 THR A CA 1
ATOM 2320 C C . THR A 1 300 ? -15.651 14.564 22.522 1.00 77.62 300 THR A C 1
ATOM 2322 O O . THR A 1 300 ? -14.459 14.869 22.615 1.00 77.62 300 THR A O 1
ATOM 2325 N N . ASN A 1 301 ? -16.163 13.455 23.065 1.00 78.81 301 ASN A N 1
ATOM 2326 C CA . ASN A 1 301 ? -15.419 12.452 23.821 1.00 78.81 301 ASN A CA 1
ATOM 2327 C C . ASN A 1 301 ? -15.703 11.062 23.246 1.00 78.81 301 ASN A C 1
ATOM 2329 O O . ASN A 1 301 ? -16.850 10.733 22.927 1.00 78.81 301 ASN A O 1
ATOM 2333 N N . PHE A 1 302 ? -14.662 10.240 23.158 1.00 81.75 302 PHE A N 1
ATOM 2334 C CA . PHE A 1 302 ? -14.724 8.895 22.597 1.00 81.75 302 PHE A CA 1
ATOM 2335 C C . PHE A 1 302 ? -14.078 7.906 23.562 1.00 81.75 302 PHE A C 1
ATOM 2337 O O . PHE A 1 302 ? -13.048 8.214 24.160 1.00 81.75 302 PHE A O 1
ATOM 2344 N N . THR A 1 303 ? -14.703 6.742 23.714 1.00 80.12 303 THR A N 1
ATOM 2345 C CA . THR A 1 303 ? -14.202 5.635 24.534 1.00 80.12 303 THR A CA 1
ATOM 2346 C C . THR A 1 303 ? -13.046 4.938 23.820 1.00 80.12 303 THR A C 1
ATOM 2348 O O . THR A 1 303 ? -13.085 4.794 22.596 1.00 80.12 303 THR A O 1
ATOM 2351 N N . ASP A 1 304 ? -12.051 4.470 24.576 1.00 81.31 304 ASP A N 1
ATOM 2352 C CA . ASP A 1 304 ? -10.951 3.654 24.054 1.00 81.31 304 ASP A CA 1
ATOM 2353 C C . ASP A 1 304 ? -11.474 2.401 23.361 1.00 81.31 304 ASP A C 1
ATOM 2355 O O . ASP A 1 304 ? -12.210 1.608 23.953 1.00 81.31 304 ASP A O 1
ATOM 2359 N N . VAL A 1 305 ? -11.081 2.223 22.101 1.00 84.25 305 VAL A N 1
ATOM 2360 C CA . VAL A 1 305 ? -11.456 1.076 21.273 1.00 84.25 305 VAL A CA 1
ATOM 2361 C C . VAL A 1 305 ? -10.201 0.483 20.663 1.00 84.25 305 VAL A C 1
ATOM 2363 O O . VAL A 1 305 ? -9.438 1.170 19.988 1.00 84.25 305 VAL A O 1
ATOM 2366 N N . GLU A 1 306 ? -10.036 -0.822 20.827 1.00 87.38 306 GLU A N 1
ATOM 2367 C CA . GLU A 1 306 ? -8.966 -1.588 20.208 1.00 87.38 306 GLU A CA 1
ATOM 2368 C C . GLU A 1 306 ? -9.561 -2.752 19.418 1.00 87.38 306 GLU A C 1
ATOM 2370 O O . GLU A 1 306 ? -10.394 -3.504 19.921 1.00 87.38 306 GLU A O 1
ATOM 2375 N N . CYS A 1 307 ? -9.119 -2.936 18.178 1.00 89.75 307 CYS A N 1
ATOM 2376 C CA . CYS A 1 307 ? -9.525 -4.066 17.355 1.00 89.75 307 CYS A CA 1
ATOM 2377 C C . CYS A 1 307 ? -8.298 -4.762 16.785 1.00 89.75 307 CYS A C 1
ATOM 2379 O O . CYS A 1 307 ? -7.439 -4.120 16.181 1.00 89.75 307 CYS A O 1
ATOM 2381 N N . THR A 1 308 ? -8.245 -6.080 16.947 1.00 92.25 308 THR A N 1
ATOM 2382 C CA . THR A 1 308 ? -7.228 -6.917 16.313 1.00 92.25 308 THR A CA 1
ATOM 2383 C C . THR A 1 308 ? -7.723 -7.360 14.939 1.00 92.25 308 THR A C 1
ATOM 2385 O O . THR A 1 308 ? -8.874 -7.776 14.784 1.00 92.25 308 THR A O 1
ATOM 2388 N N . TRP A 1 309 ? -6.845 -7.275 13.947 1.00 92.12 309 TRP A N 1
ATOM 2389 C CA . TRP A 1 309 ? -7.108 -7.698 12.578 1.00 92.12 309 TRP A CA 1
ATOM 2390 C C . TRP A 1 309 ? -6.090 -8.763 12.198 1.00 92.12 309 TRP A C 1
ATOM 2392 O O . TRP A 1 309 ? -4.888 -8.533 12.326 1.00 92.12 309 TRP A O 1
ATOM 2402 N N . ASP A 1 310 ? -6.566 -9.899 11.705 1.00 92.94 310 ASP A N 1
ATOM 2403 C CA . ASP A 1 310 ? -5.692 -10.913 11.129 1.00 92.94 310 ASP A CA 1
ATOM 2404 C C . ASP A 1 310 ? -5.557 -10.614 9.641 1.00 92.94 310 ASP A C 1
ATOM 2406 O O . ASP A 1 310 ? -6.534 -10.689 8.893 1.00 92.94 310 ASP A O 1
ATOM 2410 N N . ILE A 1 311 ? -4.349 -10.249 9.217 1.00 92.12 311 ILE A N 1
ATOM 2411 C CA . ILE A 1 311 ? -4.058 -9.888 7.831 1.00 92.12 311 ILE A CA 1
ATOM 2412 C C . ILE A 1 311 ? -3.163 -10.967 7.235 1.00 92.12 311 ILE A C 1
ATOM 2414 O O . ILE A 1 311 ? -2.003 -11.113 7.614 1.00 92.12 311 ILE A O 1
ATOM 2418 N N . GLN A 1 312 ? -3.704 -11.716 6.284 1.00 92.94 312 GLN A N 1
ATOM 2419 C CA . GLN A 1 312 ? -2.944 -12.661 5.477 1.00 92.94 312 GLN A CA 1
ATOM 2420 C C . GLN A 1 312 ? -2.549 -11.973 4.178 1.00 92.94 312 GLN A C 1
ATOM 2422 O O . GLN A 1 312 ? -3.395 -11.370 3.522 1.00 92.94 312 GLN A O 1
ATOM 2427 N N . THR A 1 313 ? -1.273 -12.049 3.808 1.00 92.19 313 THR A N 1
ATOM 2428 C CA . THR A 1 313 ? -0.767 -11.454 2.567 1.00 92.19 313 THR A CA 1
ATOM 2429 C C . THR A 1 313 ? -0.022 -12.493 1.747 1.00 92.19 313 THR A C 1
ATOM 2431 O O . THR A 1 313 ? 0.665 -13.354 2.293 1.00 92.19 313 THR A O 1
ATOM 2434 N N . GLU A 1 314 ? -0.169 -12.409 0.432 1.00 93.62 314 GLU A N 1
ATOM 2435 C CA . GLU A 1 314 ? 0.524 -13.249 -0.535 1.00 93.62 314 GLU A CA 1
ATOM 2436 C C . GLU A 1 314 ? 1.051 -12.356 -1.657 1.00 93.62 314 GLU A C 1
ATOM 2438 O O . GLU A 1 314 ? 0.333 -11.508 -2.189 1.00 93.62 314 GLU A O 1
ATOM 2443 N N . MET A 1 315 ? 2.316 -12.538 -2.024 1.00 92.12 315 MET A N 1
ATOM 2444 C CA . MET A 1 315 ? 2.934 -11.841 -3.146 1.00 92.12 315 MET A CA 1
ATOM 2445 C C . MET A 1 315 ? 3.612 -12.865 -4.044 1.00 92.12 315 MET A C 1
ATOM 2447 O O . MET A 1 315 ? 4.522 -13.573 -3.616 1.00 92.12 315 MET A O 1
ATOM 2451 N N . VAL A 1 316 ? 3.197 -12.905 -5.307 1.00 93.62 316 VAL A N 1
ATOM 2452 C CA . VAL A 1 316 ? 3.818 -13.750 -6.325 1.00 93.62 316 VAL A CA 1
ATOM 2453 C C . VAL A 1 316 ? 4.841 -12.908 -7.069 1.00 93.62 316 VAL A C 1
ATOM 2455 O O . VAL A 1 316 ? 4.492 -11.930 -7.733 1.00 93.62 316 VAL A O 1
ATOM 2458 N N . CYS A 1 317 ? 6.109 -13.288 -6.947 1.00 91.69 317 CYS A N 1
ATOM 2459 C CA . CYS A 1 317 ? 7.210 -12.667 -7.672 1.00 91.69 317 CYS A CA 1
ATOM 2460 C C . CYS A 1 317 ? 7.771 -13.630 -8.716 1.00 91.69 317 CYS A C 1
ATOM 2462 O O . CYS A 1 317 ? 7.829 -14.836 -8.490 1.00 91.69 317 CYS A O 1
ATOM 2464 N N . THR A 1 318 ? 8.252 -13.078 -9.822 1.00 91.50 318 THR A N 1
ATOM 2465 C CA . THR A 1 318 ? 9.063 -13.787 -10.810 1.00 91.50 318 THR A CA 1
ATOM 2466 C C . THR A 1 318 ? 10.404 -13.091 -10.983 1.00 91.50 318 THR A C 1
ATOM 2468 O O . THR A 1 318 ? 10.527 -11.884 -10.762 1.00 91.50 318 THR A O 1
ATOM 2471 N N . TYR A 1 319 ? 11.415 -13.852 -11.372 1.00 90.25 319 TYR A N 1
ATOM 2472 C CA . TYR A 1 319 ? 12.677 -13.330 -11.862 1.00 90.25 319 TYR A CA 1
ATOM 2473 C C . TYR A 1 319 ? 13.200 -14.285 -12.927 1.00 90.25 319 TYR A C 1
ATOM 2475 O O . TYR A 1 319 ? 13.052 -15.499 -12.811 1.00 90.25 319 TYR A O 1
ATOM 2483 N N . ASP A 1 320 ? 13.859 -13.721 -13.929 1.00 85.12 320 ASP A N 1
ATOM 2484 C CA . ASP A 1 320 ? 14.453 -14.485 -15.017 1.00 85.12 320 ASP A CA 1
ATOM 2485 C C . ASP A 1 320 ? 15.957 -14.219 -15.076 1.00 85.12 320 ASP A C 1
ATOM 2487 O O . ASP A 1 320 ? 16.434 -13.171 -14.630 1.00 85.12 320 ASP A O 1
ATOM 2491 N N . ILE A 1 321 ? 16.714 -15.150 -15.659 1.00 89.06 321 ILE A N 1
ATOM 2492 C CA . ILE A 1 321 ? 18.133 -14.968 -15.999 1.00 89.06 321 ILE A CA 1
ATOM 2493 C C . ILE A 1 321 ? 18.264 -15.094 -17.524 1.00 89.06 321 ILE A C 1
ATOM 2495 O O . ILE A 1 321 ? 18.604 -16.165 -18.032 1.00 89.06 321 ILE A O 1
ATOM 2499 N N . PRO A 1 322 ? 17.930 -14.034 -18.278 1.00 89.00 322 PRO A N 1
ATOM 2500 C CA . PRO A 1 322 ? 17.889 -14.096 -19.727 1.00 89.00 322 PRO A CA 1
ATOM 2501 C C . PRO A 1 322 ? 19.305 -14.088 -20.315 1.00 89.00 322 PRO A C 1
ATOM 2503 O O . PRO A 1 322 ? 20.146 -13.264 -19.959 1.00 89.00 322 PRO A O 1
ATOM 2506 N N . TYR A 1 323 ? 19.554 -15.004 -21.246 1.00 87.38 323 TYR A N 1
ATOM 2507 C CA . TYR A 1 323 ? 20.757 -15.057 -22.075 1.00 87.38 323 TYR A CA 1
ATOM 2508 C C . TYR A 1 323 ? 20.321 -15.220 -23.526 1.00 87.38 323 TYR A C 1
ATOM 2510 O O . TYR A 1 323 ? 20.060 -16.331 -23.981 1.00 87.38 323 TYR A O 1
ATOM 2518 N N . GLN A 1 324 ? 20.200 -14.106 -24.242 1.00 82.81 324 GLN A N 1
ATOM 2519 C CA . GLN A 1 324 ? 19.722 -14.115 -25.629 1.00 82.81 324 GLN A CA 1
ATOM 2520 C C . GLN A 1 324 ? 20.870 -14.102 -26.651 1.00 82.81 324 GLN A C 1
ATOM 2522 O O . GLN A 1 324 ? 20.705 -14.562 -27.778 1.00 82.81 324 GLN A O 1
ATOM 2527 N N . PHE A 1 325 ? 22.064 -13.659 -26.257 1.00 85.06 325 PHE A N 1
ATOM 2528 C CA . PHE A 1 325 ? 23.260 -13.623 -27.094 1.00 85.06 325 PHE A CA 1
ATOM 2529 C C . PHE A 1 325 ? 24.454 -14.287 -26.401 1.00 85.06 325 PHE A C 1
ATOM 2531 O O . PHE A 1 325 ? 24.672 -14.163 -25.199 1.00 85.06 325 PHE A O 1
ATOM 2538 N N . THR A 1 326 ? 25.285 -14.964 -27.188 1.00 86.44 326 THR A N 1
ATOM 2539 C CA . THR A 1 326 ? 26.369 -15.824 -26.685 1.00 86.44 326 THR A CA 1
ATOM 2540 C C . THR A 1 326 ? 27.670 -15.090 -26.360 1.00 86.44 326 THR A C 1
ATOM 2542 O O . THR A 1 326 ? 28.513 -15.632 -25.651 1.00 86.44 326 THR A O 1
ATOM 2545 N N . HIS A 1 327 ? 27.864 -13.874 -26.875 1.00 85.12 327 HIS A N 1
ATOM 2546 C CA . HIS A 1 327 ? 29.124 -13.133 -26.738 1.00 85.12 327 HIS A CA 1
ATOM 2547 C C . HIS A 1 327 ? 29.144 -12.158 -25.551 1.00 85.12 327 HIS A C 1
ATOM 2549 O O . HIS A 1 327 ? 30.201 -11.617 -25.223 1.00 85.12 327 HIS A O 1
ATOM 2555 N N . PHE A 1 328 ? 28.008 -11.934 -24.883 1.00 84.75 328 PHE A N 1
ATOM 2556 C CA . PHE A 1 328 ? 27.968 -11.145 -23.653 1.00 84.75 328 PHE A CA 1
ATOM 2557 C C . PHE A 1 328 ? 28.175 -12.040 -22.433 1.00 84.75 328 PHE A C 1
ATOM 2559 O O . PHE A 1 328 ? 27.551 -13.086 -22.281 1.00 84.75 328 PHE A O 1
ATOM 2566 N N . LYS A 1 329 ? 29.035 -11.582 -21.521 1.00 85.12 329 LYS A N 1
ATOM 2567 C CA . LYS A 1 329 ? 29.373 -12.294 -20.280 1.00 85.12 329 LYS A CA 1
ATOM 2568 C C . LYS A 1 329 ? 28.211 -12.346 -19.277 1.00 85.12 329 LYS A C 1
ATOM 2570 O O . LYS A 1 329 ? 28.069 -13.322 -18.544 1.00 85.12 329 LYS A O 1
ATOM 2575 N N . ASN A 1 330 ? 27.410 -11.285 -19.221 1.00 86.94 330 ASN A N 1
ATOM 2576 C CA . ASN A 1 330 ? 26.355 -11.112 -18.223 1.00 86.94 330 ASN A CA 1
ATOM 2577 C C . ASN A 1 330 ? 24.974 -11.403 -18.830 1.00 86.94 330 ASN A C 1
ATOM 2579 O O . ASN A 1 330 ? 24.814 -11.190 -20.035 1.00 86.94 330 ASN A O 1
ATOM 2583 N N . PRO A 1 331 ? 23.978 -11.817 -18.022 1.00 89.94 331 PRO A N 1
ATOM 2584 C CA . PRO A 1 331 ? 22.599 -11.932 -18.484 1.00 89.94 331 PRO A CA 1
ATOM 2585 C C . PRO A 1 331 ? 22.090 -10.582 -19.005 1.00 89.94 331 PRO A C 1
ATOM 2587 O O . PRO A 1 331 ? 22.443 -9.521 -18.479 1.00 89.94 331 PRO A O 1
ATOM 2590 N N . HIS A 1 332 ? 21.297 -10.626 -20.067 1.00 90.00 332 HIS A N 1
ATOM 2591 C CA . HIS A 1 332 ? 20.849 -9.460 -20.820 1.00 90.00 332 HIS A CA 1
ATOM 2592 C C . HIS A 1 332 ? 19.592 -9.794 -21.619 1.00 90.00 332 HIS A C 1
ATOM 2594 O O . HIS A 1 332 ? 19.271 -10.960 -21.857 1.00 90.00 332 HIS A O 1
ATOM 2600 N N . ILE A 1 333 ? 18.911 -8.745 -22.060 1.00 90.06 333 ILE A N 1
ATOM 2601 C CA . ILE A 1 333 ? 17.723 -8.832 -22.909 1.00 90.06 333 ILE A CA 1
ATOM 2602 C C . ILE A 1 333 ? 17.934 -8.070 -24.216 1.00 90.06 333 ILE A C 1
ATOM 2604 O O . ILE A 1 333 ? 18.864 -7.273 -24.352 1.00 90.06 333 ILE A O 1
ATOM 2608 N N . HIS A 1 334 ? 17.057 -8.305 -25.181 1.00 86.00 334 HIS A N 1
ATOM 2609 C CA . HIS A 1 334 ? 16.915 -7.508 -26.382 1.00 86.00 334 HIS A CA 1
ATOM 2610 C C . HIS A 1 334 ? 16.621 -6.063 -25.983 1.00 86.00 334 HIS A C 1
ATOM 2612 O O . HIS A 1 334 ? 15.861 -5.800 -25.046 1.00 86.00 334 HIS A O 1
ATOM 2618 N N . ASN A 1 335 ? 17.235 -5.108 -26.679 1.00 83.44 335 ASN A N 1
ATOM 2619 C CA . ASN A 1 335 ? 17.001 -3.692 -26.412 1.00 83.44 335 ASN A CA 1
ATOM 2620 C C . ASN A 1 335 ? 15.509 -3.338 -26.567 1.00 83.44 335 ASN A C 1
ATOM 2622 O O . ASN A 1 335 ? 14.971 -2.553 -25.797 1.00 83.44 335 ASN A O 1
ATOM 2626 N N . GLU A 1 336 ? 14.817 -4.001 -27.487 1.00 80.25 336 GLU A N 1
ATOM 2627 C CA . GLU A 1 336 ? 13.382 -3.889 -27.740 1.00 80.25 336 GLU A CA 1
ATOM 2628 C C . GLU A 1 336 ? 12.520 -4.333 -26.549 1.00 80.25 336 GLU A C 1
ATOM 2630 O O . GLU A 1 336 ? 11.411 -3.836 -26.380 1.00 80.25 336 GLU A O 1
ATOM 2635 N N . GLU A 1 337 ? 13.023 -5.238 -25.707 1.00 84.38 337 GLU A N 1
ATOM 2636 C CA . GLU A 1 337 ? 12.333 -5.737 -24.512 1.00 84.38 337 GLU A CA 1
ATOM 2637 C C . GLU A 1 337 ? 12.783 -5.033 -23.227 1.00 84.38 337 GLU A C 1
ATOM 2639 O O . GLU A 1 337 ? 12.275 -5.344 -22.143 1.00 84.38 337 GLU A O 1
ATOM 2644 N N . ALA A 1 338 ? 13.742 -4.110 -23.337 1.00 87.44 338 ALA A N 1
ATOM 2645 C CA . ALA A 1 338 ? 14.333 -3.424 -22.205 1.00 87.44 338 ALA A CA 1
ATOM 2646 C C . ALA A 1 338 ? 13.347 -2.496 -21.506 1.00 87.44 338 ALA A C 1
ATOM 2648 O O . ALA A 1 338 ? 12.380 -2.014 -22.086 1.00 87.44 338 ALA A O 1
ATOM 2649 N N . PHE A 1 339 ? 13.618 -2.205 -20.239 1.00 87.62 339 PHE A N 1
ATOM 2650 C CA . PHE A 1 339 ? 12.830 -1.231 -19.501 1.00 87.62 339 PHE A CA 1
ATOM 2651 C C . PHE A 1 339 ? 13.336 0.166 -19.785 1.00 87.62 339 PHE A C 1
ATOM 2653 O O . PHE A 1 339 ? 14.543 0.422 -19.790 1.00 87.62 339 PHE A O 1
ATOM 2660 N N . TYR A 1 340 ? 12.394 1.071 -19.976 1.00 82.25 340 TYR A N 1
ATOM 2661 C CA . TYR A 1 340 ? 12.648 2.468 -20.231 1.00 82.25 340 TYR A CA 1
ATOM 2662 C C . TYR A 1 340 ? 11.914 3.314 -19.208 1.00 82.25 340 TYR A C 1
ATOM 2664 O O . TYR A 1 340 ? 10.815 2.987 -18.777 1.00 82.25 340 TYR A O 1
ATOM 2672 N N . VAL A 1 341 ? 12.534 4.416 -18.822 1.00 79.81 341 VAL A N 1
ATOM 2673 C CA . VAL A 1 341 ? 12.026 5.353 -17.835 1.00 79.81 341 VAL A CA 1
ATOM 2674 C C . VAL A 1 341 ? 11.997 6.754 -18.415 1.00 79.81 341 VAL A C 1
ATOM 2676 O O . VAL A 1 341 ? 12.850 7.141 -19.223 1.00 79.81 341 VAL A O 1
ATOM 2679 N N . HIS A 1 342 ? 10.993 7.517 -18.008 1.00 72.62 342 HIS A N 1
ATOM 2680 C CA . HIS A 1 342 ? 10.861 8.903 -18.415 1.00 72.62 342 HIS A CA 1
ATOM 2681 C C . HIS A 1 342 ? 11.996 9.768 -17.817 1.00 72.62 342 HIS A C 1
ATOM 2683 O O . HIS A 1 342 ? 12.307 9.643 -16.631 1.00 72.62 342 HIS A O 1
ATOM 2689 N N . PRO A 1 343 ? 12.612 10.688 -18.582 1.00 62.72 343 PRO A N 1
ATOM 2690 C CA . PRO A 1 343 ? 13.794 11.438 -18.146 1.00 62.72 343 PRO A CA 1
ATOM 2691 C C . PRO A 1 343 ? 13.502 12.443 -17.022 1.00 62.72 343 PRO A C 1
ATOM 2693 O O . PRO A 1 343 ? 14.434 12.875 -16.351 1.00 62.72 343 PRO A O 1
ATOM 2696 N N . HIS A 1 344 ? 12.226 12.781 -16.801 1.00 61.09 344 HIS A N 1
ATOM 2697 C CA . HIS A 1 344 ? 11.763 13.621 -15.688 1.00 61.09 344 HIS A CA 1
ATOM 2698 C C . HIS A 1 344 ? 11.325 12.825 -14.453 1.00 61.09 344 HIS A C 1
ATOM 2700 O O . HIS A 1 344 ? 10.886 13.429 -13.479 1.00 61.09 344 HIS A O 1
ATOM 2706 N N . ALA A 1 345 ? 11.433 11.494 -14.450 1.00 61.97 345 ALA A N 1
ATOM 2707 C CA . ALA A 1 345 ? 11.280 10.728 -13.219 1.00 61.97 345 ALA A CA 1
ATOM 2708 C C . ALA A 1 345 ? 12.507 10.993 -12.325 1.00 61.97 345 ALA A C 1
ATOM 2710 O O . ALA A 1 345 ? 13.573 10.414 -12.515 1.00 61.97 345 ALA A O 1
ATOM 2711 N N . THR A 1 346 ? 12.378 11.937 -11.396 1.00 61.38 346 THR A N 1
ATOM 2712 C CA . THR A 1 346 ? 13.356 12.216 -10.333 1.00 61.38 346 THR A CA 1
ATOM 2713 C C . THR A 1 346 ? 12.894 11.560 -9.031 1.00 61.38 346 THR A C 1
ATOM 2715 O O . THR A 1 346 ? 11.716 11.237 -8.909 1.00 61.38 346 THR A O 1
ATOM 2718 N N . ILE A 1 347 ? 13.777 11.397 -8.034 1.00 58.03 347 ILE A N 1
ATOM 2719 C CA . ILE A 1 347 ? 13.358 10.993 -6.673 1.00 58.03 347 ILE A CA 1
ATOM 2720 C C . ILE A 1 347 ? 12.246 11.903 -6.162 1.00 58.03 347 ILE A C 1
ATOM 2722 O O . ILE A 1 347 ? 11.254 11.389 -5.671 1.00 58.03 347 ILE A O 1
ATOM 2726 N N . SER A 1 348 ? 12.369 13.223 -6.332 1.00 51.62 348 SER A N 1
ATOM 2727 C CA . SER A 1 348 ? 11.345 14.180 -5.906 1.00 51.62 348 SER A CA 1
ATOM 2728 C C . SER A 1 348 ? 10.019 13.943 -6.608 1.00 51.62 348 SER A C 1
ATOM 2730 O O . SER A 1 348 ? 9.007 13.938 -5.936 1.00 51.62 348 SER A O 1
ATOM 2732 N N . ASN A 1 349 ? 10.014 13.640 -7.908 1.00 52.47 349 ASN A N 1
ATOM 2733 C CA . ASN A 1 349 ? 8.781 13.336 -8.627 1.00 52.47 349 ASN A CA 1
ATOM 2734 C C . ASN A 1 349 ? 8.234 11.961 -8.239 1.00 52.47 349 ASN A C 1
ATOM 2736 O O . ASN A 1 349 ? 7.047 11.845 -8.026 1.00 52.47 349 ASN A O 1
ATOM 2740 N N . VAL A 1 350 ? 9.057 10.921 -8.076 1.00 52.72 350 VAL A N 1
ATOM 2741 C CA . VAL A 1 350 ? 8.609 9.597 -7.596 1.00 52.72 350 VAL A CA 1
ATOM 2742 C C . VAL A 1 350 ? 8.086 9.672 -6.162 1.00 52.72 350 VAL A C 1
ATOM 2744 O O . VAL A 1 350 ? 7.115 8.996 -5.838 1.00 52.72 350 VAL A O 1
ATOM 2747 N N . GLN A 1 351 ? 8.689 10.495 -5.306 1.00 49.66 351 GLN A N 1
ATOM 2748 C CA . GLN A 1 351 ? 8.223 10.780 -3.950 1.00 49.66 351 GLN A CA 1
ATOM 2749 C C . GLN A 1 351 ? 6.967 11.639 -3.972 1.00 49.66 351 GLN A C 1
ATOM 2751 O O . GLN A 1 351 ? 6.028 11.312 -3.266 1.00 49.66 351 GLN A O 1
ATOM 2756 N N . GLU A 1 352 ? 6.904 12.674 -4.806 1.00 46.94 352 GLU A N 1
ATOM 2757 C CA . GLU A 1 352 ? 5.705 13.472 -5.030 1.00 46.94 352 GLU A CA 1
ATOM 2758 C C . GLU A 1 352 ? 4.595 12.618 -5.603 1.00 46.94 352 GLU A C 1
ATOM 2760 O O . GLU A 1 352 ? 3.507 12.804 -5.123 1.00 46.94 352 GLU A O 1
ATOM 2765 N N . PHE A 1 353 ? 4.840 11.657 -6.503 1.00 50.97 353 PHE A N 1
ATOM 2766 C CA . PHE A 1 353 ? 3.891 10.667 -7.033 1.00 50.97 353 PHE A CA 1
ATOM 2767 C C . PHE A 1 353 ? 3.508 9.627 -5.993 1.00 50.97 353 PHE A C 1
ATOM 2769 O O . PHE A 1 353 ? 2.345 9.264 -5.894 1.00 50.97 353 PHE A O 1
ATOM 2776 N N . THR A 1 354 ? 4.451 9.182 -5.166 1.00 47.00 354 THR A N 1
ATOM 2777 C CA . THR A 1 354 ? 4.129 8.360 -4.000 1.00 47.00 354 THR A CA 1
ATOM 2778 C C . THR A 1 354 ? 3.219 9.160 -3.075 1.00 47.00 354 THR A C 1
ATOM 2780 O O . THR A 1 354 ? 2.216 8.614 -2.656 1.00 47.00 354 THR A O 1
ATOM 2783 N N . ASN A 1 355 ? 3.468 10.460 -2.887 1.00 42.81 355 ASN A N 1
ATOM 2784 C CA . ASN A 1 355 ? 2.652 11.410 -2.128 1.00 42.81 355 ASN A CA 1
ATOM 2785 C C . ASN A 1 355 ? 1.397 11.916 -2.902 1.00 42.81 355 ASN A C 1
ATOM 2787 O O . ASN A 1 355 ? 0.455 12.384 -2.278 1.00 42.81 355 ASN A O 1
ATOM 2791 N N . SER A 1 356 ? 1.339 11.800 -4.237 1.00 43.03 356 SER A N 1
ATOM 2792 C CA . SER A 1 356 ? 0.295 12.291 -5.170 1.00 43.03 356 SER A CA 1
ATOM 2793 C C . SER A 1 356 ? -0.661 11.177 -5.565 1.00 43.03 356 SER A C 1
ATOM 2795 O O . SER A 1 356 ? -1.814 11.458 -5.879 1.00 43.03 356 SER A O 1
ATOM 2797 N N . ASN A 1 357 ? -0.266 9.913 -5.402 1.00 45.09 357 ASN A N 1
ATOM 2798 C CA . ASN A 1 357 ? -1.186 8.783 -5.295 1.00 45.09 357 ASN A CA 1
ATOM 2799 C C . ASN A 1 357 ? -2.219 8.988 -4.168 1.00 45.09 357 ASN A C 1
ATOM 2801 O O . ASN A 1 357 ? -3.225 8.290 -4.155 1.00 45.09 357 ASN A O 1
ATOM 2805 N N . TYR A 1 358 ? -2.000 9.976 -3.287 1.00 44.44 358 TYR A N 1
ATOM 2806 C CA . TYR A 1 358 ? -2.905 10.432 -2.230 1.00 44.44 358 TYR A CA 1
ATOM 2807 C C . TYR A 1 358 ? -3.666 11.744 -2.547 1.00 44.44 358 TYR A C 1
ATOM 2809 O O . TYR A 1 358 ? -4.362 12.280 -1.690 1.00 44.44 358 TYR A O 1
ATOM 2817 N N . ASN A 1 359 ? -3.508 12.312 -3.750 1.00 40.62 359 ASN A N 1
ATOM 2818 C CA . ASN A 1 359 ? -4.144 13.578 -4.159 1.00 40.62 359 ASN A CA 1
ATOM 2819 C C . ASN A 1 359 ? -4.754 13.545 -5.575 1.00 40.62 359 ASN A C 1
ATOM 2821 O O . ASN A 1 359 ? -5.285 14.550 -6.058 1.00 40.62 359 ASN A O 1
ATOM 2825 N N . ASN A 1 360 ? -4.696 12.402 -6.260 1.00 43.28 360 ASN A N 1
ATOM 2826 C CA . ASN A 1 360 ? -5.140 12.281 -7.642 1.00 43.28 360 ASN A CA 1
ATOM 2827 C C . ASN A 1 360 ? -6.632 11.948 -7.728 1.00 43.28 360 ASN A C 1
ATOM 2829 O O . ASN A 1 360 ? -6.998 10.831 -8.057 1.00 43.28 360 ASN A O 1
ATOM 2833 N N . MET A 1 361 ? -7.501 12.957 -7.632 1.00 41.59 361 MET A N 1
ATOM 2834 C CA . MET A 1 361 ? -8.882 12.852 -8.143 1.00 41.59 361 MET A CA 1
ATOM 2835 C C . MET A 1 361 ? -8.959 12.439 -9.639 1.00 41.59 361 MET A C 1
ATOM 2837 O O . MET A 1 361 ? -10.041 12.149 -10.145 1.00 41.59 361 MET A O 1
ATOM 2841 N N . TYR A 1 362 ? -7.837 12.399 -10.365 1.00 42.22 362 TYR A N 1
ATOM 2842 C CA . TYR A 1 362 ? -7.775 12.158 -11.809 1.00 42.22 362 TYR A CA 1
ATOM 2843 C C . TYR A 1 362 ? -7.846 10.690 -12.245 1.00 42.22 362 TYR A C 1
ATOM 2845 O O . TYR A 1 362 ? -8.085 10.441 -13.425 1.00 42.22 362 TYR A O 1
ATOM 2853 N N . THR A 1 363 ? -7.707 9.709 -11.349 1.00 39.97 363 THR A N 1
ATOM 2854 C CA . THR A 1 363 ? -7.961 8.298 -11.714 1.00 39.97 363 THR A CA 1
ATOM 2855 C C . THR A 1 363 ? -9.455 7.983 -11.824 1.00 39.97 363 THR A C 1
ATOM 2857 O O . THR A 1 363 ? -9.823 7.046 -12.529 1.00 39.97 363 THR A O 1
ATOM 2860 N N . SER A 1 364 ? -10.331 8.805 -11.229 1.00 36.81 364 SER A N 1
ATOM 2861 C CA . SER A 1 364 ? -11.791 8.646 -11.337 1.00 36.81 364 SER A CA 1
ATOM 2862 C C . SER A 1 364 ? -12.357 8.936 -12.736 1.00 36.81 364 SER A C 1
ATOM 2864 O O . SER A 1 364 ? -13.514 8.625 -13.002 1.00 36.81 364 SER A O 1
ATOM 2866 N N . ILE A 1 365 ? -11.550 9.476 -13.659 1.00 35.38 365 ILE A N 1
ATOM 2867 C CA . ILE A 1 365 ? -11.991 9.756 -15.034 1.00 35.38 365 ILE A CA 1
ATOM 2868 C C . ILE A 1 365 ? -12.133 8.467 -15.871 1.00 35.38 365 ILE A C 1
ATOM 2870 O O . ILE A 1 365 ? -12.849 8.487 -16.866 1.00 35.38 365 ILE A O 1
ATOM 2874 N N . ASN A 1 366 ? -11.542 7.332 -15.462 1.00 32.16 366 ASN A N 1
ATOM 2875 C CA . ASN A 1 366 ? -11.534 6.111 -16.288 1.00 32.16 366 ASN A CA 1
ATOM 2876 C C . ASN A 1 366 ? -12.184 4.858 -15.677 1.00 32.16 366 ASN A C 1
ATOM 2878 O O . ASN A 1 366 ? -12.276 3.852 -16.374 1.00 32.16 366 ASN A O 1
ATOM 2882 N N . GLU A 1 367 ? -12.666 4.880 -14.432 1.00 34.41 367 GLU A N 1
ATOM 2883 C CA . GLU A 1 367 ? -13.328 3.710 -13.82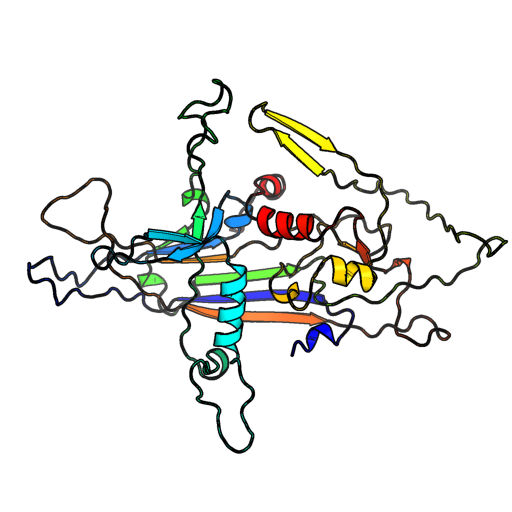8 1.00 34.41 367 GLU A CA 1
ATOM 2884 C C . GLU A 1 367 ? -14.660 4.106 -13.181 1.00 34.41 367 GLU A C 1
ATOM 2886 O O . GLU A 1 367 ? -14.834 4.126 -11.965 1.00 34.41 367 GLU A O 1
ATOM 2891 N N . SER A 1 368 ? -15.643 4.427 -14.022 1.00 29.62 368 SER A N 1
ATOM 2892 C CA . SER A 1 368 ? -17.041 4.529 -13.609 1.00 29.62 368 SER A CA 1
ATOM 2893 C C . SER A 1 368 ? -17.657 3.135 -13.442 1.00 29.62 368 SER A C 1
ATOM 2895 O O . SER A 1 368 ? -18.472 2.741 -14.266 1.00 29.62 368 SER A O 1
ATOM 2897 N N . THR A 1 369 ? -17.262 2.390 -12.405 1.00 26.22 369 THR A N 1
ATOM 2898 C CA . THR A 1 369 ? -18.109 1.382 -11.727 1.00 26.22 369 THR A CA 1
ATOM 2899 C C . THR A 1 369 ? -17.367 0.798 -10.521 1.00 26.22 369 THR A C 1
ATOM 2901 O O . THR A 1 369 ? -16.280 0.251 -10.707 1.00 26.22 369 THR A O 1
ATOM 2904 N N . PRO A 1 370 ? -17.937 0.831 -9.303 1.00 27.39 370 PRO A N 1
ATOM 2905 C CA . PRO A 1 370 ? -17.478 -0.040 -8.228 1.00 27.39 370 PRO A CA 1
ATOM 2906 C C . PRO A 1 370 ? -17.727 -1.507 -8.624 1.00 27.39 370 PRO A C 1
ATOM 2908 O O . PRO A 1 370 ? -18.754 -1.783 -9.254 1.00 27.39 370 PRO A O 1
ATOM 2911 N N . PRO A 1 371 ? -16.850 -2.459 -8.259 1.00 30.42 371 PRO A N 1
ATOM 2912 C CA . PRO A 1 371 ? -17.223 -3.867 -8.285 1.00 30.42 371 PRO A CA 1
ATOM 2913 C C . PRO A 1 371 ? -18.411 -4.081 -7.334 1.00 30.42 371 PRO A C 1
ATOM 2915 O O . PRO A 1 371 ? -18.400 -3.579 -6.207 1.00 30.42 371 PRO A O 1
ATOM 2918 N N . ALA A 1 372 ? -19.445 -4.753 -7.844 1.00 29.41 372 ALA A N 1
ATOM 2919 C CA . ALA A 1 372 ? -20.654 -5.126 -7.111 1.00 29.41 372 ALA A CA 1
ATOM 2920 C C . ALA A 1 372 ? -20.385 -6.194 -6.045 1.00 29.41 372 ALA A C 1
ATOM 2922 O O . ALA A 1 372 ? -19.485 -7.038 -6.277 1.00 29.41 372 ALA A O 1
#

InterPro domains:
  IPR003433 Capsid protein VP4 [PF02336] (6-317)
  IPR016184 Capsid/spike protein, ssDNA virus [SSF88645] (6-349)

Sequence (372 aa):
MNIIKLIRGVRVISVKAKVCMRNPRTAFETNASTSNLATLNQNKFALLGYSVLNSTRCTNCTYEFGNATKPMVPNNVSTDVFSVFKKAISAMYGVHADNFSKPNFEDNSSLPCSYLNLPMHYPVYCTMHTNKKASSTLSDTITDGDIGWLLLNNFVTKVDASSLIGSTVTEYSYESPMGLLSCPWEGVFNGKVDNDLTAKLDCRLISMQGLSTLNTVNMNFYEGTNTHNVTANTYKQLRPSFWNSLYSGDDRYFNPTDCSQFITRGPNTPEHSYKVQLSLHVGVAAVPQLTTTSADLTPTNFTDVECTWDIQTEMVCTYDIPYQFTHFKNPHIHNEEAFYVHPHATISNVQEFTNSNYNNMYTSINESTPPA